Protein 5U4Z (pdb70)

Secondary structure (DSSP, 8-state):
--HHHHHHHHTSSEE-SSEEEEEEEEEEEPPSSTHHHHHHHHHHHHHHHH----GGGHHHHHHHHHHHH--TTS---HHHHHHHEEEE-HHHHHHHHHH--HHHHHHHHH---HHHHHHHHHHHHS-GGG-EEEEE----SS-TT--TTEEEEEEEEEEETTTTEEEEEEEEEEE----/-HHHHHHHHHTTEE-SSEEEEEEEEEEE--SSTHHHHHHHHHHHHHH----GGGHHHHHHHHHHHH--TTS---HHHHHHHEEE--HHHHHHHHHH--HHHHHHHHH-SSS-HHHHHHHHHHHHS-GGG-EEEEE----SS-TTS-TT-SSEEEEEEEETTTTEEEEEEEEEEE-

B-factor: mean 81.94, std 17.83, range [50.75, 153.12]

Structure (mmCIF, N/CA/C/O backbone):
data_5U4Z
#
_entry.id   5U4Z
#
_cell.length_a   86.106
_cell.length_b   86.106
_cell.length_c   182.167
_cell.angle_alpha   90.000
_cell.angle_beta   90.000
_cell.angle_gamma   120.000
#
_symmetry.space_group_name_H-M   'P 31 2 1'
#
loop_
_entity.id
_entity.type
_entity.pdbx_description
1 polymer 'Repressor of RNA polymerase III transcription'
2 non-polymer 'SULFATE ION'
3 water water
#
loop_
_atom_site.group_PDB
_atom_site.id
_atom_site.type_symbol
_atom_site.label_atom_id
_atom_site.label_alt_id
_atom_site.label_comp_id
_atom_site.label_asym_id
_atom_site.label_entity_id
_atom_site.label_seq_id
_atom_site.pdbx_PDB_ins_code
_atom_site.Cartn_x
_atom_site.Cartn_y
_atom_site.Cartn_z
_atom_site.occupancy
_atom_site.B_iso_or_equiv
_atom_site.auth_seq_id
_atom_site.auth_comp_id
_atom_site.auth_asym_id
_atom_site.auth_atom_id
_atom_site.pdbx_PDB_model_num
ATOM 1 N N . TYR A 1 47 ? 24.342 -3.829 -34.191 1.00 94.07 6 TYR A N 1
ATOM 2 C CA . TYR A 1 47 ? 24.144 -3.690 -32.702 1.00 96.10 6 TYR A CA 1
ATOM 3 C C . TYR A 1 47 ? 22.813 -4.295 -32.205 1.00 98.56 6 TYR A C 1
ATOM 4 O O . TYR A 1 47 ? 21.753 -3.646 -32.289 1.00 90.20 6 TYR A O 1
ATOM 13 N N . THR A 1 48 ? 22.917 -5.514 -31.651 1.00 98.75 7 THR A N 1
ATOM 14 C CA . THR A 1 48 ? 21.790 -6.360 -31.199 1.00 94.38 7 THR A CA 1
ATOM 15 C C . THR A 1 48 ? 21.483 -6.189 -29.712 1.00 89.09 7 THR A C 1
ATOM 16 O O . THR A 1 48 ? 22.280 -5.578 -29.005 1.00 90.68 7 THR A O 1
ATOM 20 N N . PRO A 1 49 ? 20.354 -6.768 -29.223 1.00 89.56 8 PRO A N 1
ATOM 21 C CA . PRO A 1 49 ? 20.074 -6.809 -27.773 1.00 91.01 8 PRO A CA 1
ATOM 22 C C . PRO A 1 49 ? 21.220 -7.328 -26.898 1.00 83.70 8 PRO A C 1
ATOM 23 O O . PRO A 1 49 ? 21.382 -6.824 -25.796 1.00 84.37 8 PRO A O 1
ATOM 27 N N . LEU A 1 50 ? 22.031 -8.262 -27.392 1.00 76.87 9 LEU A N 1
ATOM 28 C CA . LEU A 1 50 ? 23.175 -8.757 -26.625 1.00 76.71 9 LEU A CA 1
ATOM 29 C C . LEU A 1 50 ? 24.225 -7.708 -26.454 1.00 76.81 9 LEU A C 1
ATOM 30 O O . LEU A 1 50 ? 24.854 -7.637 -25.396 1.00 79.23 9 LEU A O 1
ATOM 35 N N . ASP A 1 51 ? 24.453 -6.934 -27.513 1.00 78.58 10 ASP A N 1
ATOM 36 C CA . ASP A 1 51 ? 25.416 -5.847 -27.443 1.00 76.18 10 ASP A CA 1
ATOM 37 C C . ASP A 1 51 ? 24.873 -4.870 -26.429 1.00 72.36 10 ASP A C 1
ATOM 38 O O . ASP A 1 51 ? 25.640 -4.331 -25.647 1.00 68.55 10 ASP A O 1
ATOM 43 N N . ARG A 1 52 ? 23.551 -4.671 -26.419 1.00 71.50 11 ARG A N 1
ATOM 44 C CA . ARG A 1 52 ? 22.917 -3.783 -25.443 1.00 81.14 11 ARG A CA 1
ATOM 45 C C . ARG A 1 52 ? 23.168 -4.270 -24.033 1.00 81.49 11 ARG A C 1
ATOM 46 O O . ARG A 1 52 ? 23.834 -3.592 -23.255 1.00 82.42 11 ARG A O 1
ATOM 54 N N . ILE A 1 53 ? 22.686 -5.468 -23.732 1.00 81.55 12 ILE A N 1
ATOM 55 C CA . ILE A 1 53 ? 22.861 -6.042 -22.408 1.00 78.17 12 ILE A CA 1
ATOM 56 C C . ILE A 1 53 ? 24.315 -5.972 -21.993 1.00 76.20 12 ILE A C 1
ATOM 57 O O . ILE A 1 53 ? 24.597 -5.638 -20.863 1.00 78.37 12 ILE A O 1
ATOM 62 N N . ASN A 1 54 ? 25.232 -6.260 -22.910 1.00 73.96 13 ASN A N 1
ATOM 63 C CA . ASN A 1 54 ? 26.656 -6.317 -22.570 1.00 72.45 13 ASN A CA 1
ATOM 64 C C . ASN A 1 54 ? 27.305 -5.050 -22.174 1.00 75.58 13 ASN A C 1
ATOM 65 O O . ASN A 1 54 ? 28.239 -5.077 -21.381 1.00 76.85 13 ASN A O 1
ATOM 70 N N . ASP A 1 55 ? 26.879 -3.975 -22.817 1.00 82.83 14 ASP A N 1
ATOM 71 C CA . ASP A 1 55 ? 27.362 -2.653 -22.518 1.00 89.71 14 ASP A CA 1
ATOM 72 C C . ASP A 1 55 ? 26.849 -2.251 -21.173 1.00 82.25 14 ASP A C 1
ATOM 73 O O . ASP A 1 55 ? 27.561 -1.666 -20.375 1.00 88.50 14 ASP A O 1
ATOM 78 N N . PHE A 1 56 ? 25.602 -2.581 -20.919 1.00 77.49 15 PHE A N 1
ATOM 79 C CA . PHE A 1 56 ? 25.008 -2.243 -19.662 1.00 82.81 15 PHE A CA 1
ATOM 80 C C . PHE A 1 56 ? 25.729 -2.934 -18.545 1.00 82.01 15 PHE A C 1
ATOM 81 O O . PHE A 1 56 ? 25.994 -2.337 -17.530 1.00 83.75 15 PHE A O 1
ATOM 89 N N . LEU A 1 57 ? 26.054 -4.195 -18.765 1.00 83.30 16 LEU A N 1
ATOM 90 C CA . LEU A 1 57 ? 26.685 -5.000 -17.748 1.00 75.65 16 LEU A CA 1
ATOM 91 C C . LEU A 1 57 ? 28.176 -4.884 -17.711 1.00 77.12 16 LEU A C 1
ATOM 92 O O . LEU A 1 57 ? 28.811 -5.577 -16.943 1.00 76.41 16 LEU A O 1
ATOM 97 N N . ASP A 1 58 ? 28.764 -4.034 -18.540 1.00 82.88 17 ASP A N 1
ATOM 98 C CA . ASP A 1 58 ? 30.190 -3.855 -18.500 1.00 89.14 17 ASP A CA 1
ATOM 99 C C . ASP A 1 58 ? 30.445 -2.971 -17.321 1.00 97.68 17 ASP A C 1
ATOM 100 O O . ASP A 1 58 ? 30.088 -1.807 -17.347 1.00 110.96 17 ASP A O 1
ATOM 105 N N . HIS A 1 59 ? 31.007 -3.541 -16.268 1.00 101.58 18 HIS A N 1
ATOM 106 C CA . HIS A 1 59 ? 31.334 -2.800 -15.031 1.00 98.53 18 HIS A CA 1
ATOM 107 C C . HIS A 1 59 ? 30.268 -1.903 -14.408 1.00 86.54 18 HIS A C 1
ATOM 108 O O . HIS A 1 59 ? 30.520 -0.754 -14.081 1.00 92.83 18 HIS A O 1
ATOM 115 N N . LEU A 1 60 ? 29.090 -2.457 -14.211 1.00 78.19 19 LEU A N 1
ATOM 116 C CA . LEU A 1 60 ? 28.056 -1.740 -13.562 1.00 76.55 19 LEU A CA 1
ATOM 117 C C . LEU A 1 60 ? 28.567 -1.475 -12.162 1.00 78.21 19 LEU A C 1
ATOM 118 O O . LEU A 1 60 ? 28.948 -2.384 -11.473 1.00 85.70 19 LEU A O 1
ATOM 123 N N . ASN A 1 61 ? 28.582 -0.229 -11.749 1.00 74.95 20 ASN A N 1
ATOM 124 C CA . ASN A 1 61 ? 29.128 0.121 -10.472 1.00 75.67 20 ASN A CA 1
ATOM 125 C C . ASN A 1 61 ? 28.020 0.589 -9.573 1.00 75.12 20 ASN A C 1
ATOM 126 O O . ASN A 1 61 ? 27.373 1.582 -9.852 1.00 77.25 20 ASN A O 1
ATOM 131 N N . LEU A 1 62 ? 27.851 -0.105 -8.467 1.00 77.13 21 LEU A N 1
ATOM 132 C CA . LEU A 1 62 ? 26.790 0.196 -7.541 1.00 75.26 21 LEU A CA 1
ATOM 133 C C . LEU A 1 62 ? 27.342 0.581 -6.205 1.00 76.47 21 LEU A C 1
ATOM 134 O O . LEU A 1 62 ? 26.757 0.240 -5.177 1.00 85.70 21 LEU A O 1
ATOM 139 N N . GLY A 1 63 ? 28.467 1.281 -6.189 1.00 74.60 22 GLY A N 1
ATOM 140 C CA . GLY A 1 63 ? 29.036 1.719 -4.924 1.00 79.15 22 GLY A CA 1
ATOM 141 C C . GLY A 1 63 ? 30.055 0.736 -4.405 1.00 81.28 22 GLY A C 1
ATOM 142 O O . GLY A 1 63 ? 31.152 0.636 -4.955 1.00 90.31 22 GLY A O 1
ATOM 143 N N . GLU A 1 64 ? 29.697 -0.021 -3.385 1.00 78.06 23 GLU A N 1
ATOM 144 C CA . GLU A 1 64 ? 30.681 -0.913 -2.781 1.00 81.04 23 GLU A CA 1
ATOM 145 C C . GLU A 1 64 ? 30.957 -2.210 -3.558 1.00 80.28 23 GLU A C 1
ATOM 146 O O . GLU A 1 64 ? 32.101 -2.691 -3.540 1.00 90.84 23 GLU A O 1
ATOM 152 N N . ARG A 1 65 ? 29.955 -2.718 -4.271 1.00 77.73 24 ARG A N 1
ATOM 153 C CA . ARG A 1 65 ? 30.119 -3.893 -5.111 1.00 80.98 24 ARG A CA 1
ATOM 154 C C . ARG A 1 65 ? 29.920 -3.517 -6.583 1.00 78.81 24 ARG A C 1
ATOM 155 O O . ARG A 1 65 ? 29.087 -2.712 -6.900 1.00 73.48 24 ARG A O 1
ATOM 163 N N . THR A 1 66 ? 30.712 -4.094 -7.467 1.00 78.78 25 THR A N 1
ATOM 164 C CA . THR A 1 66 ? 30.596 -3.845 -8.882 1.00 76.59 25 THR A CA 1
ATOM 165 C C . THR A 1 66 ? 30.244 -5.143 -9.580 1.00 75.26 25 THR A C 1
ATOM 166 O O . THR A 1 66 ? 30.935 -6.158 -9.409 1.00 83.86 25 THR A O 1
ATOM 170 N N . ILE A 1 67 ? 29.183 -5.087 -10.380 1.00 75.68 26 ILE A N 1
ATOM 171 C CA . ILE A 1 67 ? 28.660 -6.228 -11.137 1.00 78.22 26 ILE A CA 1
ATOM 172 C C . ILE A 1 67 ? 29.185 -6.245 -12.570 1.00 73.50 26 ILE A C 1
ATOM 173 O O . ILE A 1 67 ? 29.076 -5.271 -13.272 1.00 69.82 26 ILE A O 1
ATOM 178 N N . LYS A 1 68 ? 29.697 -7.380 -13.008 1.00 72.29 27 LYS A N 1
ATOM 179 C CA . LYS A 1 68 ? 30.165 -7.550 -14.375 1.00 69.21 27 LYS A CA 1
ATOM 180 C C . LYS A 1 68 ? 29.359 -8.638 -15.041 1.00 70.45 27 LYS A C 1
ATOM 181 O O . LYS A 1 68 ? 29.069 -9.621 -14.421 1.00 71.68 27 LYS A O 1
ATOM 187 N N . GLY A 1 69 ? 29.013 -8.504 -16.308 1.00 74.46 28 GLY A N 1
ATOM 188 C CA . GLY A 1 69 ? 28.296 -9.590 -16.984 1.00 73.30 28 GLY A CA 1
ATOM 189 C C . GLY A 1 69 ? 28.664 -9.667 -18.437 1.00 70.94 28 GLY A C 1
ATOM 190 O O . GLY A 1 69 ? 28.922 -8.648 -19.046 1.00 79.12 28 GLY A O 1
ATOM 191 N N . CYS A 1 70 ? 28.667 -10.863 -19.011 1.00 72.69 29 CYS A N 1
ATOM 192 C CA . CYS A 1 70 ? 29.108 -11.021 -20.383 1.00 73.94 29 CYS A CA 1
ATOM 193 C C . CYS A 1 70 ? 28.491 -12.171 -21.187 1.00 73.85 29 CYS A C 1
ATOM 194 O O . CYS A 1 70 ? 28.643 -13.344 -20.849 1.00 79.52 29 CYS A O 1
ATOM 197 N N . LEU A 1 71 ? 27.838 -11.817 -22.286 1.00 73.31 30 LEU A N 1
ATOM 198 C CA . LEU A 1 71 ? 27.274 -12.790 -23.219 1.00 71.59 30 LEU A CA 1
ATOM 199 C C . LEU A 1 71 ? 28.171 -12.911 -24.425 1.00 67.80 30 LEU A C 1
ATOM 200 O O . LEU A 1 71 ? 28.569 -11.912 -25.004 1.00 60.95 30 LEU A O 1
ATOM 205 N N . GLU A 1 72 ? 28.495 -14.140 -24.786 1.00 65.88 31 GLU A N 1
ATOM 206 C CA . GLU A 1 72 ? 29.304 -14.418 -25.948 1.00 66.67 31 GLU A CA 1
ATOM 207 C C . GLU A 1 72 ? 28.691 -15.625 -26.628 1.00 67.35 31 GLU A C 1
ATOM 208 O O . GLU A 1 72 ? 28.382 -16.616 -25.983 1.00 78.13 31 GLU A O 1
ATOM 214 N N . ALA A 1 73 ? 28.507 -15.548 -27.937 1.00 67.55 32 ALA A N 1
ATOM 215 C CA . ALA A 1 73 ? 27.944 -16.667 -28.698 1.00 64.19 32 ALA A CA 1
ATOM 216 C C . ALA A 1 73 ? 29.012 -17.366 -29.509 1.00 59.89 32 ALA A C 1
ATOM 217 O O . ALA A 1 73 ? 29.973 -16.731 -29.920 1.00 63.06 32 ALA A O 1
ATOM 219 N N . TYR A 1 74 ? 28.856 -18.669 -29.718 1.00 59.36 33 TYR A N 1
ATOM 220 C CA . TYR A 1 74 ? 29.827 -19.427 -30.491 1.00 62.45 33 TYR A CA 1
ATOM 221 C C . TYR A 1 74 ? 29.148 -20.506 -31.285 1.00 65.55 33 TYR A C 1
ATOM 222 O O . TYR A 1 74 ? 28.461 -21.332 -30.711 1.00 66.47 33 TYR A O 1
ATOM 231 N N . SER A 1 75 ? 29.343 -20.498 -32.605 1.00 73.09 34 SER A N 1
ATOM 232 C CA . SER A 1 75 ? 28.920 -21.610 -33.471 1.00 72.20 34 SER A CA 1
ATOM 233 C C . SER A 1 75 ? 30.095 -22.521 -33.756 1.00 69.23 34 SER A C 1
ATOM 234 O O . SER A 1 75 ? 31.111 -22.063 -34.257 1.00 69.25 34 SER A O 1
ATOM 237 N N . CYS A 1 76 ? 29.958 -23.797 -33.417 1.00 71.23 35 CYS A N 1
ATOM 238 C CA . CYS A 1 76 ? 31.082 -24.721 -33.435 1.00 78.66 35 CYS A CA 1
ATOM 239 C C . CYS A 1 76 ? 31.221 -25.169 -34.845 1.00 81.21 35 CYS A C 1
ATOM 240 O O . CYS A 1 76 ? 30.267 -25.696 -35.395 1.00 87.16 35 CYS A O 1
ATOM 243 N N . LYS A 1 77 ? 32.383 -24.933 -35.457 1.00 84.22 36 LYS A N 1
ATOM 244 C CA . LYS A 1 77 ? 32.550 -25.232 -36.889 1.00 81.02 36 LYS A CA 1
ATOM 245 C C . LYS A 1 77 ? 32.645 -26.763 -37.053 1.00 84.21 36 LYS A C 1
ATOM 246 O O . LYS A 1 77 ? 32.946 -27.484 -36.100 1.00 74.93 36 LYS A O 1
ATOM 252 N N . HIS A 1 78 ? 32.392 -27.281 -38.238 1.00 96.05 37 HIS A N 1
ATOM 253 C CA . HIS A 1 78 ? 32.446 -28.741 -38.408 1.00 100.64 37 HIS A CA 1
ATOM 254 C C . HIS A 1 78 ? 33.601 -29.004 -39.340 1.00 97.03 37 HIS A C 1
ATOM 255 O O . HIS A 1 78 ? 33.638 -29.988 -40.047 1.00 92.68 37 HIS A O 1
ATOM 262 N N . THR A 1 79 ? 34.567 -28.101 -39.341 1.00 99.20 38 THR A N 1
ATOM 263 C CA . THR A 1 79 ? 35.723 -28.215 -40.198 1.00 92.95 38 THR A CA 1
ATOM 264 C C . THR A 1 79 ? 36.921 -27.670 -39.459 1.00 88.82 38 THR A C 1
ATOM 265 O O . THR A 1 79 ? 36.815 -26.724 -38.687 1.00 98.95 38 THR A O 1
ATOM 269 N N . GLY A 1 80 ? 38.070 -28.273 -39.714 1.00 83.29 39 GLY A N 1
ATOM 270 C CA . GLY A 1 80 ? 39.322 -27.807 -39.173 1.00 79.57 39 GLY A CA 1
ATOM 271 C C . GLY A 1 80 ? 39.612 -28.286 -37.766 1.00 79.73 39 GLY A C 1
ATOM 272 O O . GLY A 1 80 ? 39.461 -29.480 -37.466 1.00 78.49 39 GLY A O 1
ATOM 273 N N . THR A 1 81 ? 40.032 -27.352 -36.913 1.00 77.76 40 THR A N 1
ATOM 274 C CA . THR A 1 81 ? 40.483 -27.696 -35.578 1.00 76.54 40 THR A CA 1
ATOM 275 C C . THR A 1 81 ? 39.290 -28.003 -34.706 1.00 75.61 40 THR A C 1
ATOM 276 O O . THR A 1 81 ? 39.332 -28.916 -33.913 1.00 71.74 40 THR A O 1
ATOM 280 N N . ASP A 1 82 ? 38.217 -27.243 -34.864 1.00 79.00 41 ASP A N 1
ATOM 281 C CA . ASP A 1 82 ? 37.001 -27.509 -34.119 1.00 77.51 41 ASP A CA 1
ATOM 282 C C . ASP A 1 82 ? 36.606 -28.941 -34.333 1.00 77.42 41 ASP A C 1
ATOM 283 O O . ASP A 1 82 ? 36.242 -29.613 -33.404 1.00 75.14 41 ASP A O 1
ATOM 288 N N . LYS A 1 83 ? 36.688 -29.417 -35.568 1.00 79.59 42 LYS A N 1
ATOM 289 C CA . LYS A 1 83 ? 36.287 -30.785 -35.837 1.00 79.15 42 LYS A CA 1
ATOM 290 C C . LYS A 1 83 ? 37.188 -31.795 -35.173 1.00 73.39 42 LYS A C 1
ATOM 291 O O . LYS A 1 83 ? 36.712 -32.798 -34.692 1.00 71.25 42 LYS A O 1
ATOM 297 N N . ARG A 1 84 ? 38.488 -31.567 -35.171 1.00 72.02 43 ARG A N 1
ATOM 298 C CA . ARG A 1 84 ? 39.394 -32.578 -34.633 1.00 79.38 43 ARG A CA 1
ATOM 299 C C . ARG A 1 84 ? 39.290 -32.667 -33.131 1.00 78.00 43 ARG A C 1
ATOM 300 O O . ARG A 1 84 ? 39.373 -33.748 -32.546 1.00 84.23 43 ARG A O 1
ATOM 308 N N . LEU A 1 85 ? 39.150 -31.488 -32.542 1.00 74.24 44 LEU A N 1
ATOM 309 C CA . LEU A 1 85 ? 39.047 -31.291 -31.104 1.00 71.22 44 LEU A CA 1
ATOM 310 C C . LEU A 1 85 ? 37.831 -31.979 -30.583 1.00 69.34 44 LEU A C 1
ATOM 311 O O . LEU A 1 85 ? 37.879 -32.603 -29.548 1.00 67.32 44 LEU A O 1
ATOM 316 N N . SER A 1 86 ? 36.741 -31.857 -31.329 1.00 73.55 45 SER A N 1
ATOM 317 C CA . SER A 1 86 ? 35.473 -32.495 -31.013 1.00 73.95 45 SER A CA 1
ATOM 318 C C . SER A 1 86 ? 35.624 -33.975 -30.952 1.00 74.40 45 SER A C 1
ATOM 319 O O . SER A 1 86 ? 35.028 -34.617 -30.122 1.00 77.64 45 SER A O 1
ATOM 322 N N . ILE A 1 87 ? 36.402 -34.516 -31.872 1.00 78.18 46 ILE A N 1
ATOM 323 C CA . ILE A 1 87 ? 36.570 -35.944 -31.940 1.00 79.91 46 ILE A CA 1
ATOM 324 C C . ILE A 1 87 ? 37.341 -36.398 -30.727 1.00 79.18 46 ILE A C 1
ATOM 325 O O . ILE A 1 87 ? 36.877 -37.302 -30.036 1.00 78.99 46 ILE A O 1
ATOM 330 N N . SER A 1 88 ? 38.485 -35.751 -30.477 1.00 74.55 47 SER A N 1
ATOM 331 C CA . SER A 1 88 ? 39.318 -35.979 -29.277 1.00 76.95 47 SER A CA 1
ATOM 332 C C . SER A 1 88 ? 38.453 -36.088 -28.021 1.00 77.22 47 SER A C 1
ATOM 333 O O . SER A 1 88 ? 38.503 -37.082 -27.297 1.00 79.62 47 SER A O 1
ATOM 336 N N . LEU A 1 89 ? 37.608 -35.086 -27.821 1.00 77.23 48 LEU A N 1
ATOM 337 C CA . LEU A 1 89 ? 36.727 -35.030 -26.659 1.00 79.65 48 LEU A CA 1
ATOM 338 C C . LEU A 1 89 ? 35.794 -36.247 -26.599 1.00 82.30 48 LEU A C 1
ATOM 339 O O . LEU A 1 89 ? 35.869 -37.031 -25.670 1.00 86.53 48 LEU A O 1
ATOM 344 N N . GLU A 1 90 ? 34.958 -36.410 -27.615 1.00 82.47 49 GLU A N 1
ATOM 345 C CA . GLU A 1 90 ? 34.180 -37.626 -27.835 1.00 91.26 49 GLU A CA 1
ATOM 346 C C . GLU A 1 90 ? 34.921 -38.954 -27.507 1.00 96.48 49 GLU A C 1
ATOM 347 O O . GLU A 1 90 ? 34.300 -39.855 -26.963 1.00 101.35 49 GLU A O 1
ATOM 353 N N . HIS A 1 91 ? 36.220 -39.080 -27.813 1.00 92.76 50 HIS A N 1
ATOM 354 C CA . HIS A 1 91 ? 36.956 -40.295 -27.441 1.00 93.98 50 HIS A CA 1
ATOM 355 C C . HIS A 1 91 ? 37.177 -40.276 -25.956 1.00 90.92 50 HIS A C 1
ATOM 356 O O . HIS A 1 91 ? 36.768 -41.187 -25.265 1.00 98.41 50 HIS A O 1
ATOM 363 N N . GLU A 1 92 ? 37.790 -39.222 -25.452 1.00 88.95 51 GLU A N 1
ATOM 364 C CA . GLU A 1 92 ? 38.035 -39.117 -24.015 1.00 90.42 51 GLU A CA 1
ATOM 365 C C . GLU A 1 92 ? 36.807 -39.424 -23.141 1.00 91.82 51 GLU A C 1
ATOM 366 O O . GLU A 1 92 ? 36.909 -40.069 -22.108 1.00 93.25 51 GLU A O 1
ATOM 372 N N . ILE A 1 93 ? 35.649 -38.968 -23.564 1.00 95.67 52 ILE A N 1
ATOM 373 C CA . ILE A 1 93 ? 34.455 -39.149 -22.773 1.00 100.06 52 ILE A CA 1
ATOM 374 C C . ILE A 1 93 ? 34.107 -40.617 -22.666 1.00 109.47 52 ILE A C 1
ATOM 375 O O . ILE A 1 93 ? 33.721 -41.090 -21.605 1.00 120.65 52 ILE A O 1
ATOM 380 N N . LEU A 1 94 ? 34.252 -41.321 -23.779 1.00 113.71 53 LEU A N 1
ATOM 381 C CA . LEU A 1 94 ? 33.898 -42.733 -23.867 1.00 111.22 53 LEU A CA 1
ATOM 382 C C . LEU A 1 94 ? 34.816 -43.640 -23.081 1.00 109.82 53 LEU A C 1
ATOM 383 O O . LEU A 1 94 ? 34.357 -44.607 -22.489 1.00 120.39 53 LEU A O 1
ATOM 388 N N . ASP A 1 95 ? 36.102 -43.326 -23.055 1.00 101.88 54 ASP A N 1
ATOM 389 C CA . ASP A 1 95 ? 37.035 -44.096 -22.239 1.00 104.38 54 ASP A CA 1
ATOM 390 C C . ASP A 1 95 ? 36.603 -44.019 -20.798 1.00 107.76 54 ASP A C 1
ATOM 391 O O . ASP A 1 95 ? 36.291 -45.035 -20.185 1.00 117.15 54 ASP A O 1
ATOM 396 N N . TYR A 1 96 ? 36.499 -42.804 -20.288 1.00 107.05 55 TYR A N 1
ATOM 397 C CA . TYR A 1 96 ? 35.958 -42.587 -18.960 1.00 110.15 55 TYR A CA 1
ATOM 398 C C . TYR A 1 96 ? 34.582 -43.261 -18.642 1.00 113.57 55 TYR A C 1
ATOM 399 O O . TYR A 1 96 ? 34.278 -43.467 -17.464 1.00 130.12 55 TYR A O 1
ATOM 408 N N . LEU A 1 97 ? 33.764 -43.612 -19.641 1.00 112.68 56 LEU A N 1
ATOM 409 C CA . LEU A 1 97 ? 32.495 -44.342 -19.388 1.00 114.10 56 LEU A CA 1
ATOM 410 C C . LEU A 1 97 ? 32.649 -45.864 -19.512 1.00 114.88 56 LEU A C 1
ATOM 411 O O . LEU A 1 97 ? 31.668 -46.598 -19.596 1.00 112.67 56 LEU A O 1
ATOM 416 N N . LEU A 1 112 ? 27.943 -32.035 -11.641 1.00 81.16 71 LEU A N 1
ATOM 417 C CA . LEU A 1 112 ? 28.198 -33.338 -12.206 1.00 74.22 71 LEU A CA 1
ATOM 418 C C . LEU A 1 112 ? 27.210 -33.553 -13.314 1.00 73.00 71 LEU A C 1
ATOM 419 O O . LEU A 1 112 ? 26.054 -33.175 -13.188 1.00 78.15 71 LEU A O 1
ATOM 424 N N . LEU A 1 113 ? 27.678 -34.119 -14.403 1.00 69.78 72 LEU A N 1
ATOM 425 C CA . LEU A 1 113 ? 26.846 -34.325 -15.545 1.00 67.16 72 LEU A CA 1
ATOM 426 C C . LEU A 1 113 ? 26.424 -35.750 -15.575 1.00 66.80 72 LEU A C 1
ATOM 427 O O . LEU A 1 113 ? 27.182 -36.629 -15.213 1.00 65.41 72 LEU A O 1
ATOM 432 N N . SER A 1 114 ? 25.201 -35.971 -16.027 1.00 69.10 73 SER A N 1
ATOM 433 C CA . SER A 1 114 ? 24.702 -37.293 -16.257 1.00 70.82 73 SER A CA 1
ATOM 434 C C . SER A 1 114 ? 25.096 -37.606 -17.690 1.00 75.21 73 SER A C 1
ATOM 435 O O . SER A 1 114 ? 25.541 -36.720 -18.424 1.00 79.00 73 SER A O 1
ATOM 438 N N . ARG A 1 115 ? 24.873 -38.840 -18.092 1.00 74.12 74 ARG A N 1
ATOM 439 C CA . ARG A 1 115 ? 25.214 -39.299 -19.426 1.00 71.88 74 ARG A CA 1
ATOM 440 C C . ARG A 1 115 ? 24.336 -38.704 -20.512 1.00 70.76 74 ARG A C 1
ATOM 441 O O . ARG A 1 115 ? 24.701 -38.709 -21.682 1.00 65.26 74 ARG A O 1
ATOM 449 N N . SER A 1 116 ? 23.154 -38.235 -20.136 1.00 69.82 75 SER A N 1
ATOM 450 C CA . SER A 1 116 ? 22.264 -37.651 -21.107 1.00 66.01 75 SER A CA 1
ATOM 451 C C . SER A 1 116 ? 23.002 -36.481 -21.751 1.00 66.93 75 SER A C 1
ATOM 452 O O . SER A 1 116 ? 22.759 -36.174 -22.896 1.00 66.08 75 SER A O 1
ATOM 455 N N . SER A 1 117 ? 23.922 -35.863 -21.006 1.00 68.82 76 SER A N 1
ATOM 456 C CA . SER A 1 117 ? 24.697 -34.723 -21.471 1.00 68.95 76 SER A CA 1
ATOM 457 C C . SER A 1 117 ? 26.072 -35.045 -22.032 1.00 70.42 76 SER A C 1
ATOM 458 O O . SER A 1 117 ? 26.923 -34.192 -22.080 1.00 74.20 76 SER A O 1
ATOM 461 N N . ARG A 1 118 ? 26.311 -36.273 -22.429 1.00 73.79 77 ARG A N 1
ATOM 462 C CA . ARG A 1 118 ? 27.625 -36.645 -22.872 1.00 78.42 77 ARG A CA 1
ATOM 463 C C . ARG A 1 118 ? 27.961 -35.934 -24.175 1.00 79.72 77 ARG A C 1
ATOM 464 O O . ARG A 1 118 ? 29.109 -35.757 -24.495 1.00 80.35 77 ARG A O 1
ATOM 472 N N . LYS A 1 119 ? 26.958 -35.573 -24.951 1.00 83.65 78 LYS A N 1
ATOM 473 C CA . LYS A 1 119 ? 27.193 -34.932 -26.233 1.00 83.35 78 LYS A CA 1
ATOM 474 C C . LYS A 1 119 ? 27.312 -33.443 -26.030 1.00 73.52 78 LYS A C 1
ATOM 475 O O . LYS A 1 119 ? 28.159 -32.786 -26.602 1.00 73.81 78 LYS A O 1
ATOM 481 N N . ALA A 1 120 ? 26.421 -32.921 -25.214 1.00 72.22 79 ALA A N 1
ATOM 482 C CA . ALA A 1 120 ? 26.416 -31.525 -24.876 1.00 71.43 79 ALA A CA 1
ATOM 483 C C . ALA A 1 120 ? 27.771 -31.159 -24.340 1.00 65.77 79 ALA A C 1
ATOM 484 O O . ALA A 1 120 ? 28.274 -30.086 -24.593 1.00 57.93 79 ALA A O 1
ATOM 486 N N . LEU A 1 121 ? 28.335 -32.083 -23.575 1.00 67.69 80 LEU A N 1
ATOM 487 C CA . LEU A 1 121 ? 29.626 -31.886 -22.966 1.00 65.43 80 LEU A CA 1
ATOM 488 C C . LEU A 1 121 ? 30.691 -31.631 -23.982 1.00 64.55 80 LEU A C 1
ATOM 489 O O . LEU A 1 121 ? 31.521 -30.778 -23.794 1.00 58.48 80 LEU A O 1
ATOM 494 N N . ILE A 1 122 ? 30.663 -32.379 -25.070 1.00 69.43 81 ILE A N 1
ATOM 495 C CA . ILE A 1 122 ? 31.637 -32.169 -26.125 1.00 69.65 81 ILE A CA 1
ATOM 496 C C . ILE A 1 122 ? 31.570 -30.731 -26.556 1.00 62.77 81 ILE A C 1
ATOM 497 O O . ILE A 1 122 ? 32.565 -30.064 -26.651 1.00 55.56 81 ILE A O 1
ATOM 502 N N . TYR A 1 123 ? 30.378 -30.247 -26.814 1.00 59.01 82 TYR A N 1
ATOM 503 C CA . TYR A 1 123 ? 30.280 -28.889 -27.316 1.00 60.93 82 TYR A CA 1
ATOM 504 C C . TYR A 1 123 ? 30.564 -27.824 -26.290 1.00 59.75 82 TYR A C 1
ATOM 505 O O . TYR A 1 123 ? 31.040 -26.777 -26.659 1.00 54.44 82 TYR A O 1
ATOM 514 N N . LEU A 1 124 ? 30.322 -28.073 -25.012 1.00 61.75 83 LEU A N 1
ATOM 515 C CA . LEU A 1 124 ? 30.656 -27.092 -23.980 1.00 60.07 83 LEU A CA 1
ATOM 516 C C . LEU A 1 124 ? 32.156 -26.875 -23.848 1.00 60.90 83 LEU A C 1
ATOM 517 O O . LEU A 1 124 ? 32.615 -25.752 -23.730 1.00 60.45 83 LEU A O 1
ATOM 522 N N . VAL A 1 125 ? 32.908 -27.961 -23.882 1.00 59.21 84 VAL A N 1
ATOM 523 C CA . VAL A 1 125 ? 34.340 -27.896 -23.751 1.00 59.62 84 VAL A CA 1
ATOM 524 C C . VAL A 1 125 ? 34.985 -27.232 -24.946 1.00 60.59 84 VAL A C 1
ATOM 525 O O . VAL A 1 125 ? 36.087 -26.753 -24.812 1.00 60.77 84 VAL A O 1
ATOM 529 N N . LEU A 1 126 ? 34.339 -27.260 -26.114 1.00 61.18 85 LEU A N 1
ATOM 530 C CA . LEU A 1 126 ? 34.825 -26.525 -27.268 1.00 62.03 85 LEU A CA 1
ATOM 531 C C . LEU A 1 126 ? 34.653 -25.064 -27.063 1.00 60.72 85 LEU A C 1
ATOM 532 O O . LEU A 1 126 ? 35.444 -24.281 -27.523 1.00 64.77 85 LEU A O 1
ATOM 537 N N . THR A 1 127 ? 33.543 -24.704 -26.458 1.00 59.08 86 THR A N 1
ATOM 538 C CA . THR A 1 127 ? 33.241 -23.333 -26.176 1.00 60.47 86 THR A CA 1
ATOM 539 C C . THR A 1 127 ? 34.216 -22.759 -25.119 1.00 61.90 86 THR A C 1
ATOM 540 O O . THR A 1 127 ? 34.558 -21.583 -25.158 1.00 66.17 86 THR A O 1
ATOM 544 N N . LEU A 1 128 ? 34.677 -23.611 -24.202 1.00 61.04 87 LEU A N 1
ATOM 545 C CA . LEU A 1 128 ? 35.718 -23.233 -23.235 1.00 61.92 87 LEU A CA 1
ATOM 546 C C . LEU A 1 128 ? 37.008 -22.941 -23.973 1.00 59.91 87 LEU A C 1
ATOM 547 O O . LEU A 1 128 ? 37.543 -21.830 -23.894 1.00 56.96 87 LEU A O 1
ATOM 552 N N . TYR A 1 129 ? 37.466 -23.934 -24.730 1.00 58.05 88 TYR A N 1
ATOM 553 C CA . TYR A 1 129 ? 38.628 -23.774 -25.590 1.00 58.27 88 TYR A CA 1
ATOM 554 C C . TYR A 1 129 ? 38.500 -22.560 -26.486 1.00 59.07 88 TYR A C 1
ATOM 555 O O . TYR A 1 129 ? 39.467 -21.874 -26.738 1.00 58.81 88 TYR A O 1
ATOM 564 N N . HIS A 1 130 ? 37.313 -22.283 -26.987 1.00 59.03 89 HIS A N 1
ATOM 565 C CA . HIS A 1 130 ? 37.175 -21.112 -27.798 1.00 63.03 89 HIS A CA 1
ATOM 566 C C . HIS A 1 130 ? 37.456 -19.861 -26.990 1.00 61.97 89 HIS A C 1
ATOM 567 O O . HIS A 1 130 ? 38.149 -18.969 -27.447 1.00 61.50 89 HIS A O 1
ATOM 582 N N . TYR A 1 132 ? 39.094 -19.564 -24.011 1.00 65.26 91 TYR A N 1
ATOM 583 C CA . TYR A 1 132 ? 40.463 -19.513 -23.524 1.00 66.00 91 TYR A CA 1
ATOM 584 C C . TYR A 1 132 ? 41.201 -20.663 -24.149 1.00 62.84 91 TYR A C 1
ATOM 585 O O . TYR A 1 132 ? 41.176 -21.746 -23.625 1.00 60.30 91 TYR A O 1
ATOM 594 N N . PRO A 1 133 ? 41.806 -20.449 -25.315 1.00 64.78 92 PRO A N 1
ATOM 595 C CA . PRO A 1 133 ? 42.439 -21.556 -26.034 1.00 64.45 92 PRO A CA 1
ATOM 596 C C . PRO A 1 133 ? 43.799 -21.958 -25.576 1.00 67.54 92 PRO A C 1
ATOM 597 O O . PRO A 1 133 ? 44.248 -23.011 -25.988 1.00 62.26 92 PRO A O 1
ATOM 601 N N . ASP A 1 134 ? 44.452 -21.142 -24.756 1.00 75.54 93 ASP A N 1
ATOM 602 C CA . ASP A 1 134 ? 45.745 -21.522 -24.211 1.00 79.78 93 ASP A CA 1
ATOM 603 C C . ASP A 1 134 ? 45.673 -22.370 -22.957 1.00 79.41 93 ASP A C 1
ATOM 604 O O . ASP A 1 134 ? 46.719 -22.727 -22.470 1.00 81.37 93 ASP A O 1
ATOM 609 N N . TYR A 1 135 ? 44.480 -22.709 -22.447 1.00 76.13 94 TYR A N 1
ATOM 610 C CA . TYR A 1 135 ? 44.319 -23.399 -21.155 1.00 71.66 94 TYR A CA 1
ATOM 611 C C . TYR A 1 135 ? 43.966 -24.846 -21.405 1.00 66.08 94 TYR A C 1
ATOM 612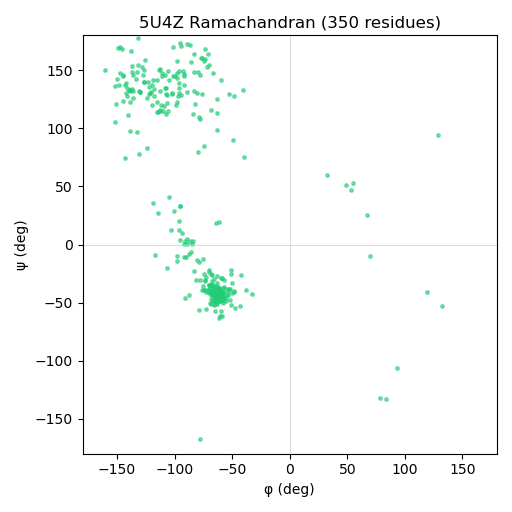 O O . TYR A 1 135 ? 43.171 -25.106 -22.283 1.00 61.85 94 TYR A O 1
ATOM 621 N N . ASP A 1 136 ? 44.504 -25.769 -20.605 1.00 67.84 95 ASP A N 1
ATOM 622 C CA . ASP A 1 136 ? 44.107 -27.196 -20.682 1.00 70.30 95 ASP A CA 1
ATOM 623 C C . ASP A 1 136 ? 42.754 -27.585 -20.114 1.00 69.56 95 ASP A C 1
ATOM 624 O O . ASP A 1 136 ? 42.647 -28.069 -18.997 1.00 75.24 95 ASP A O 1
ATOM 629 N N . PHE A 1 137 ? 41.705 -27.446 -20.895 1.00 66.33 96 PHE A N 1
ATOM 630 C CA . PHE A 1 137 ? 40.454 -28.012 -20.454 1.00 64.29 96 PHE A CA 1
ATOM 631 C C . PHE A 1 137 ? 40.485 -29.507 -20.681 1.00 63.62 96 PHE A C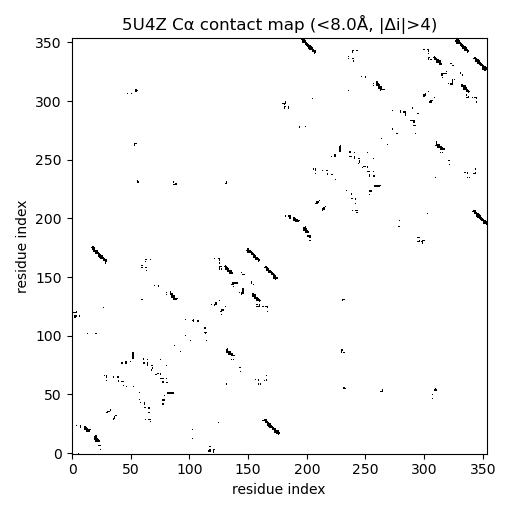 1
ATOM 632 O O . PHE A 1 137 ? 41.298 -30.031 -21.396 1.00 63.55 96 PHE A O 1
ATOM 640 N N . SER A 1 138 ? 39.620 -30.199 -19.994 1.00 72.86 97 SER A N 1
ATOM 641 C CA . SER A 1 138 ? 39.638 -31.637 -19.994 1.00 74.92 97 SER A CA 1
ATOM 642 C C . SER A 1 138 ? 38.205 -32.092 -19.973 1.00 74.68 97 SER A C 1
ATOM 643 O O . SER A 1 138 ? 37.372 -31.541 -19.262 1.00 70.91 97 SER A O 1
ATOM 646 N N . ALA A 1 139 ? 37.913 -33.113 -20.752 1.00 76.62 98 ALA A N 1
ATOM 647 C CA . ALA A 1 139 ? 36.564 -33.626 -20.810 1.00 77.52 98 ALA A CA 1
ATOM 648 C C . ALA A 1 139 ? 36.131 -34.212 -19.479 1.00 75.37 98 ALA A C 1
ATOM 649 O O . ALA A 1 139 ? 34.997 -34.005 -19.076 1.00 71.54 98 ALA A O 1
ATOM 651 N N . VAL A 1 140 ? 37.031 -34.896 -18.781 1.00 75.94 99 VAL A N 1
ATOM 652 C CA . VAL A 1 140 ? 36.644 -35.530 -17.528 1.00 82.60 99 VAL A CA 1
ATOM 653 C C . VAL A 1 140 ? 36.466 -34.545 -16.388 1.00 79.10 99 VAL A C 1
ATOM 654 O O . VAL A 1 140 ? 35.556 -34.708 -15.590 1.00 73.66 99 VAL A O 1
ATOM 658 N N . LYS A 1 141 ? 37.319 -33.532 -16.301 1.00 75.87 100 LYS A N 1
ATOM 659 C CA . LYS A 1 141 ? 37.181 -32.568 -15.216 1.00 76.55 100 LYS A CA 1
ATOM 660 C C . LYS A 1 141 ? 35.910 -31.767 -15.412 1.00 72.53 100 LYS A C 1
ATOM 661 O O . LYS A 1 141 ? 35.190 -31.519 -14.469 1.00 74.04 100 LYS A O 1
ATOM 667 N N . ALA A 1 142 ? 35.610 -31.404 -16.646 1.00 68.16 101 ALA A N 1
ATOM 668 C CA . ALA A 1 142 ? 34.413 -30.634 -16.926 1.00 68.06 101 ALA A CA 1
ATOM 669 C C . ALA A 1 142 ? 33.162 -31.435 -16.632 1.00 69.81 101 ALA A C 1
ATOM 670 O O . ALA A 1 142 ? 32.185 -30.924 -16.100 1.00 69.30 101 ALA A O 1
ATOM 672 N N . HIS A 1 143 ? 33.201 -32.705 -16.981 1.00 69.72 102 HIS A N 1
ATOM 673 C CA . HIS A 1 143 ? 32.132 -33.605 -16.620 1.00 70.84 102 HIS A CA 1
ATOM 674 C C . HIS A 1 143 ? 31.840 -33.411 -15.143 1.00 71.02 102 HIS A C 1
ATOM 675 O O . HIS A 1 143 ? 30.701 -33.361 -14.722 1.00 69.42 102 HIS A O 1
ATOM 682 N N . GLN A 1 144 ? 32.900 -33.260 -14.369 1.00 72.46 103 GLN A N 1
ATOM 683 C CA . GLN A 1 144 ? 32.777 -32.948 -12.966 1.00 71.56 103 GLN A CA 1
ATOM 684 C C . GLN A 1 144 ? 32.229 -31.552 -12.655 1.00 65.83 103 GLN A C 1
ATOM 685 O O . GLN A 1 144 ? 31.410 -31.436 -11.777 1.00 67.05 103 GLN A O 1
ATOM 691 N N . PHE A 1 145 ? 32.666 -30.500 -13.343 1.00 66.28 104 PHE A N 1
ATOM 692 C CA . PHE A 1 145 ? 32.281 -29.110 -12.967 1.00 67.50 104 PHE A CA 1
ATOM 693 C C . PHE A 1 145 ? 31.064 -28.477 -13.603 1.00 64.71 104 PHE A C 1
ATOM 694 O O . PHE A 1 145 ? 30.632 -27.411 -13.171 1.00 68.01 104 PHE A O 1
ATOM 702 N N . PHE A 1 146 ? 30.526 -29.122 -14.622 1.00 63.76 105 PHE A N 1
ATOM 703 C CA . PHE A 1 146 ? 29.333 -28.651 -15.284 1.00 61.98 105 PHE A CA 1
ATOM 704 C C . PHE A 1 146 ? 28.182 -29.309 -14.609 1.00 59.86 105 PHE A C 1
ATOM 705 O O . PHE A 1 146 ? 28.270 -30.466 -14.244 1.00 60.52 105 PHE A O 1
ATOM 713 N N . THR A 1 147 ? 27.083 -28.595 -14.507 1.00 61.04 106 THR A N 1
ATOM 714 C CA . THR A 1 147 ? 25.901 -29.114 -13.838 1.00 64.84 106 THR A CA 1
ATOM 715 C C . THR A 1 147 ? 24.751 -28.736 -14.696 1.00 63.45 106 THR A C 1
ATOM 716 O O . THR A 1 147 ? 24.685 -27.573 -15.100 1.00 58.47 106 THR A O 1
ATOM 720 N N . GLU A 1 148 ? 23.832 -29.668 -14.962 1.00 61.67 107 GLU A N 1
ATOM 721 C CA . GLU A 1 148 ? 22.707 -29.290 -15.805 1.00 63.71 107 GLU A CA 1
ATOM 722 C C . GLU A 1 148 ? 21.668 -28.501 -15.035 1.00 62.59 107 GLU A C 1
ATOM 723 O O . GLU A 1 148 ? 21.443 -28.722 -13.867 1.00 68.19 107 GLU A O 1
ATOM 729 N N . GLU A 1 149 ? 21.045 -27.567 -15.723 1.00 69.48 108 GLU A N 1
ATOM 730 C CA . GLU A 1 149 ? 20.083 -26.682 -15.134 1.00 77.55 108 GLU A CA 1
ATOM 731 C C . GLU A 1 149 ? 18.798 -26.587 -15.967 1.00 79.25 108 GLU A C 1
ATOM 732 O O . GLU A 1 149 ? 18.627 -27.197 -17.044 1.00 80.24 108 GLU A O 1
ATOM 738 N N . SER A 1 150 ? 17.877 -25.823 -15.422 1.00 76.09 109 SER A N 1
ATOM 739 C CA . SER A 1 150 ? 16.640 -25.570 -16.075 1.00 78.61 109 SER A CA 1
ATOM 740 C C . SER A 1 150 ? 16.533 -24.068 -16.136 1.00 74.43 109 SER A C 1
ATOM 741 O O . SER A 1 150 ? 17.187 -23.383 -15.372 1.00 79.24 109 SER A O 1
ATOM 744 N N . TRP A 1 151 ? 15.719 -23.557 -17.043 1.00 71.84 110 TRP A N 1
ATOM 745 C CA . TRP A 1 151 ? 15.494 -22.126 -17.146 1.00 70.38 110 TRP A CA 1
ATOM 746 C C . TRP A 1 151 ? 15.049 -21.617 -15.805 1.00 75.50 110 TRP A C 1
ATOM 747 O O . TRP A 1 151 ? 15.484 -20.568 -15.337 1.00 73.90 110 TRP A O 1
ATOM 758 N N . ASN A 1 152 ? 14.173 -22.383 -15.185 1.00 81.14 111 ASN A N 1
ATOM 759 C CA . ASN A 1 152 ? 13.676 -21.991 -13.911 1.00 83.46 111 ASN A CA 1
ATOM 760 C C . ASN A 1 152 ? 14.771 -21.859 -12.835 1.00 80.03 111 ASN A C 1
ATOM 761 O O . ASN A 1 152 ? 14.805 -20.851 -12.115 1.00 78.38 111 ASN A O 1
ATOM 766 N N . THR A 1 153 ? 15.681 -22.838 -12.761 1.00 77.78 112 THR A N 1
ATOM 767 C CA . THR A 1 153 ? 16.789 -22.793 -11.773 1.00 77.20 112 THR A CA 1
ATOM 768 C C . THR A 1 153 ? 17.719 -21.588 -12.083 1.00 75.68 112 THR A C 1
ATOM 769 O O . THR A 1 153 ? 18.227 -20.934 -11.172 1.00 74.68 112 THR A O 1
ATOM 773 N N . PHE A 1 154 ? 17.901 -21.285 -13.367 1.00 71.76 113 PHE A N 1
ATOM 774 C CA . PHE A 1 154 ? 18.607 -20.076 -13.796 1.00 71.48 113 PHE A CA 1
ATOM 775 C C . PHE A 1 154 ? 17.860 -18.789 -13.411 1.00 70.66 113 PHE A C 1
ATOM 776 O O . PHE A 1 154 ? 18.471 -17.759 -13.098 1.00 64.92 113 PHE A O 1
ATOM 784 N N . LYS A 1 155 ? 16.541 -18.843 -13.484 1.00 74.69 114 LYS A N 1
ATOM 785 C CA . LYS A 1 155 ? 15.732 -17.681 -13.211 1.00 78.53 114 LYS A CA 1
ATOM 786 C C . LYS A 1 155 ? 15.848 -17.309 -11.751 1.00 74.03 114 LYS A C 1
ATOM 787 O O . LYS A 1 155 ? 15.910 -16.132 -11.429 1.00 73.37 114 LYS A O 1
ATOM 793 N N . GLN A 1 156 ? 15.876 -18.307 -10.875 1.00 72.89 115 GLN A N 1
ATOM 794 C CA . GLN A 1 156 ? 16.004 -18.028 -9.449 1.00 76.98 115 GLN A CA 1
ATOM 795 C C . GLN A 1 156 ? 17.318 -17.386 -9.143 1.00 74.45 115 GLN A C 1
ATOM 796 O O . GLN A 1 156 ? 17.388 -16.446 -8.362 1.00 84.06 115 GLN A O 1
ATOM 802 N N . ILE A 1 157 ? 18.354 -17.870 -9.798 1.00 67.23 116 ILE A N 1
ATOM 803 C CA . ILE A 1 157 ? 19.662 -17.334 -9.563 1.00 66.30 116 ILE A CA 1
ATOM 804 C C . ILE A 1 157 ? 19.739 -15.898 -10.052 1.00 69.31 116 ILE A C 1
ATOM 805 O O . ILE A 1 157 ? 20.260 -15.034 -9.361 1.00 70.86 116 ILE A O 1
ATOM 810 N N . PHE A 1 158 ? 19.190 -15.642 -11.226 1.00 67.00 117 PHE A N 1
ATOM 811 C CA . PHE A 1 158 ? 19.136 -14.291 -11.723 1.00 66.53 117 PHE A CA 1
ATOM 812 C C . PHE A 1 158 ? 18.340 -13.369 -10.787 1.00 69.96 117 PHE A C 1
ATOM 813 O O . PHE A 1 158 ? 18.700 -12.199 -10.580 1.00 73.91 117 PHE A O 1
ATOM 821 N N . GLU A 1 159 ? 17.239 -13.894 -10.258 1.00 70.86 118 GLU A N 1
ATOM 822 C CA . GLU A 1 159 ? 16.402 -13.124 -9.356 1.00 72.55 118 GLU A CA 1
ATOM 823 C C . GLU A 1 159 ? 17.187 -12.781 -8.093 1.00 69.86 118 GLU A C 1
ATOM 824 O O . GLU A 1 159 ? 17.238 -11.618 -7.716 1.00 68.33 118 GLU A O 1
ATOM 830 N N . THR A 1 160 ? 17.895 -13.747 -7.511 1.00 70.02 119 THR A N 1
ATOM 831 C CA . THR A 1 160 ? 18.550 -13.497 -6.222 1.00 68.69 119 THR A CA 1
ATOM 832 C C . THR A 1 160 ? 19.913 -12.754 -6.337 1.00 69.55 119 THR A C 1
ATOM 833 O O . THR A 1 160 ? 20.271 -11.997 -5.438 1.00 73.62 119 THR A O 1
ATOM 837 N N . TYR A 1 161 ? 20.676 -12.921 -7.407 1.00 68.87 120 TYR A N 1
ATOM 838 C CA . TYR A 1 161 ? 21.963 -12.206 -7.454 1.00 69.51 120 TYR A CA 1
ATOM 839 C C . TYR A 1 161 ? 22.002 -11.016 -8.368 1.00 69.97 120 TYR A C 1
ATOM 840 O O . TYR A 1 161 ? 22.790 -10.097 -8.140 1.00 80.86 120 TYR A O 1
ATOM 857 N N . PHE A 1 163 ? 19.769 -8.800 -8.821 1.00 90.26 122 PHE A N 1
ATOM 858 C CA . PHE A 1 163 ? 18.588 -8.102 -8.375 1.00 84.77 122 PHE A CA 1
ATOM 859 C C . PHE A 1 163 ? 18.899 -6.632 -8.571 1.00 85.11 122 PHE A C 1
ATOM 860 O O . PHE A 1 163 ? 18.145 -5.933 -9.237 1.00 86.66 122 PHE A O 1
ATOM 868 N N . GLU A 1 164 ? 20.029 -6.174 -8.036 1.00 87.26 123 GLU A N 1
ATOM 869 C CA . GLU A 1 164 ? 20.375 -4.764 -8.139 1.00 89.59 123 GLU A CA 1
ATOM 870 C C . GLU A 1 164 ? 20.522 -4.433 -9.602 1.00 86.19 123 GLU A C 1
ATOM 871 O O . GLU A 1 164 ? 20.124 -3.364 -10.022 1.00 90.10 123 GLU A O 1
ATOM 877 N N . ALA A 1 165 ? 21.077 -5.353 -10.383 1.00 89.04 124 ALA A N 1
ATOM 878 C CA . ALA A 1 165 ? 21.202 -5.122 -11.819 1.00 87.68 124 ALA A CA 1
ATOM 879 C C . ALA A 1 165 ? 19.834 -4.980 -12.484 1.00 86.48 124 ALA A C 1
ATOM 880 O O . ALA A 1 165 ? 19.577 -3.984 -13.133 1.00 89.83 124 ALA A O 1
ATOM 882 N N . SER A 1 166 ? 18.928 -5.910 -12.260 1.00 86.27 125 SER A N 1
ATOM 883 C CA . SER A 1 166 ? 17.630 -5.775 -12.879 1.00 90.79 125 SER A CA 1
ATOM 884 C C . SER A 1 166 ? 17.008 -4.462 -12.455 1.00 95.16 125 SER A C 1
ATOM 885 O O . SER A 1 166 ? 16.401 -3.768 -13.253 1.00 96.21 125 SER A O 1
ATOM 888 N N . LYS A 1 167 ? 17.158 -4.124 -11.188 1.00 94.62 126 LYS A N 1
ATOM 889 C CA . LYS A 1 167 ? 16.563 -2.909 -10.682 1.00 98.01 126 LYS A CA 1
ATOM 890 C C . LYS A 1 167 ? 17.096 -1.668 -11.364 1.00 98.36 126 LYS A C 1
ATOM 891 O O . LYS A 1 167 ? 16.337 -0.802 -11.770 1.00 97.43 126 LYS A O 1
ATOM 897 N N . GLU A 1 168 ? 18.405 -1.582 -11.492 1.00 99.74 127 GLU A N 1
ATOM 898 C CA . GLU A 1 168 ? 18.996 -0.416 -12.103 1.00 101.62 127 GLU A CA 1
ATOM 899 C C . GLU A 1 168 ? 18.504 -0.337 -13.524 1.00 104.04 127 GLU A C 1
ATOM 900 O O . GLU A 1 168 ? 18.230 0.725 -14.045 1.00 110.53 127 GLU A O 1
ATOM 906 N N . TRP A 1 169 ? 18.403 -1.488 -14.152 1.00 103.97 128 TRP A N 1
ATOM 907 C CA . TRP A 1 169 ? 17.966 -1.537 -15.514 1.00 104.00 128 TRP A CA 1
ATOM 908 C C . TRP A 1 169 ? 16.559 -1.037 -15.698 1.00 109.30 128 TRP A C 1
ATOM 909 O O . TRP A 1 169 ? 16.287 -0.331 -16.649 1.00 111.09 128 TRP A O 1
ATOM 920 N N . SER A 1 170 ? 15.659 -1.389 -14.794 1.00 112.86 129 SER A N 1
ATOM 921 C CA . SER A 1 170 ? 14.295 -0.924 -14.958 1.00 112.82 129 SER A CA 1
ATOM 922 C C . SER A 1 170 ? 14.265 0.574 -14.730 1.00 115.31 129 SER A C 1
ATOM 923 O O . SER A 1 170 ? 13.499 1.274 -15.364 1.00 125.99 129 SER A O 1
ATOM 926 N N . GLU A 1 171 ? 15.093 1.064 -13.823 1.00 118.51 130 GLU A N 1
ATOM 927 C CA . GLU A 1 171 ? 15.124 2.492 -13.587 1.00 121.66 130 GLU A CA 1
ATOM 928 C C . GLU A 1 171 ? 15.560 3.156 -14.876 1.00 114.60 130 GLU A C 1
ATOM 929 O O . GLU A 1 171 ? 14.977 4.128 -15.310 1.00 124.48 130 GLU A O 1
ATOM 935 N N . THR A 1 172 ? 16.597 2.605 -15.488 1.00 110.30 131 THR A N 1
ATOM 936 C CA . THR A 1 172 ? 17.118 3.135 -16.741 1.00 114.58 131 THR A CA 1
ATOM 937 C C . THR A 1 172 ? 16.073 3.077 -17.852 1.00 117.40 131 THR A C 1
ATOM 938 O O . THR A 1 172 ? 15.642 4.106 -18.358 1.00 126.33 131 THR A O 1
ATOM 942 N N . TYR A 1 173 ? 15.662 1.872 -18.213 1.00 120.22 132 TYR A N 1
ATOM 943 C CA . TYR A 1 173 ? 14.669 1.672 -19.272 1.00 111.79 132 TYR A CA 1
ATOM 944 C C . TYR A 1 173 ? 13.293 1.389 -18.674 1.00 114.08 132 TYR A C 1
ATOM 945 O O . TYR A 1 173 ? 13.155 1.182 -17.470 1.00 130.90 132 TYR A O 1
ATOM 954 N N . GLY A 1 174 ? 12.276 1.388 -19.529 1.00 110.14 133 GLY A N 1
ATOM 955 C CA . GLY A 1 174 ? 10.903 1.131 -19.093 1.00 109.40 133 GLY A CA 1
ATOM 956 C C . GLY A 1 174 ? 10.236 0.086 -19.960 1.00 111.03 133 GLY A C 1
ATOM 957 O O . GLY A 1 174 ? 10.445 -1.115 -19.788 1.00 111.56 133 GLY A O 1
ATOM 958 N N . SER A 1 177 ? 11.917 -5.529 -18.637 1.00 93.10 136 SER A N 1
ATOM 959 C CA . SER A 1 177 ? 12.702 -6.122 -17.571 1.00 89.21 136 SER A CA 1
ATOM 960 C C . SER A 1 177 ? 13.993 -6.605 -18.158 1.00 92.82 136 SER A C 1
ATOM 961 O O . SER A 1 177 ? 14.038 -7.030 -19.300 1.00 93.18 136 SER A O 1
ATOM 964 N N . LEU A 1 178 ? 15.045 -6.554 -17.366 1.00 93.10 137 LEU A N 1
ATOM 965 C CA . LEU A 1 178 ? 16.327 -6.998 -17.839 1.00 81.48 137 LEU A CA 1
ATOM 966 C C . LEU A 1 178 ? 16.223 -8.450 -18.181 1.00 79.38 137 LEU A C 1
ATOM 967 O O . LEU A 1 178 ? 16.761 -8.893 -19.159 1.00 77.27 137 LEU A O 1
ATOM 972 N N . LEU A 1 179 ? 15.522 -9.191 -17.350 1.00 81.18 138 LEU A N 1
ATOM 973 C CA . LEU A 1 179 ? 15.381 -10.603 -17.573 1.00 81.39 138 LEU A CA 1
ATOM 974 C C . LEU A 1 179 ? 14.635 -10.879 -18.859 1.00 81.03 138 LEU A C 1
ATOM 975 O O . LEU A 1 179 ? 15.030 -11.725 -19.638 1.00 80.21 138 LEU A O 1
ATOM 980 N N . GLU A 1 180 ? 13.546 -10.162 -19.079 1.00 88.01 139 GLU A N 1
ATOM 981 C CA . GLU A 1 180 ? 12.764 -10.392 -20.275 1.00 93.10 139 GLU A CA 1
ATOM 982 C C . GLU A 1 180 ? 13.623 -10.134 -21.513 1.00 87.76 139 GLU A C 1
ATOM 983 O O . GLU A 1 180 ? 13.626 -10.930 -22.446 1.00 83.21 139 GLU A O 1
ATOM 989 N N . THR A 1 181 ? 14.367 -9.033 -21.485 1.00 81.09 140 THR A N 1
ATOM 990 C CA . THR A 1 181 ? 15.271 -8.677 -22.561 1.00 82.79 140 THR A CA 1
ATOM 991 C C . THR A 1 181 ? 16.256 -9.779 -22.850 1.00 83.77 140 THR A C 1
ATOM 992 O O . THR A 1 181 ? 16.505 -10.118 -23.994 1.00 90.02 140 THR A O 1
ATOM 996 N N . LEU A 1 182 ? 16.835 -10.310 -21.788 1.00 87.82 141 LEU A N 1
ATOM 997 C CA . LEU A 1 182 ? 17.828 -11.352 -21.907 1.00 85.11 141 LEU A CA 1
ATOM 998 C C . LEU A 1 182 ? 17.234 -12.551 -22.590 1.00 80.64 141 LEU A C 1
ATOM 999 O O . LEU A 1 182 ? 17.853 -13.144 -23.464 1.00 81.56 141 LEU A O 1
ATOM 1004 N N . TYR A 1 183 ? 16.033 -12.912 -22.164 1.00 76.67 142 TYR A N 1
ATOM 1005 C CA . TYR A 1 183 ? 15.370 -14.057 -22.716 1.00 77.01 142 TYR A CA 1
ATOM 1006 C C . TYR A 1 183 ? 15.219 -13.864 -24.207 1.00 77.46 142 TYR A C 1
ATOM 1007 O O . TYR A 1 183 ? 15.497 -14.761 -24.980 1.00 75.39 142 TYR A O 1
ATOM 1016 N N . LYS A 1 184 ? 14.742 -12.694 -24.601 1.00 82.91 143 LYS A N 1
ATOM 1017 C CA . LYS A 1 184 ? 14.495 -12.439 -26.008 1.00 88.51 143 LYS A CA 1
ATOM 1018 C C . LYS A 1 184 ? 15.783 -12.518 -26.772 1.00 83.59 143 LYS A C 1
ATOM 1019 O O . LYS A 1 184 ? 15.832 -13.144 -27.808 1.00 89.95 143 LYS A O 1
ATOM 1025 N N . ALA A 1 185 ? 16.827 -11.901 -26.237 1.00 81.52 144 ALA A N 1
ATOM 1026 C CA . ALA A 1 185 ? 18.148 -11.904 -26.872 1.00 81.97 144 ALA A CA 1
ATOM 1027 C C . ALA A 1 185 ? 18.710 -13.308 -27.071 1.00 79.87 144 ALA A C 1
ATOM 1028 O O . ALA A 1 185 ? 19.294 -13.604 -28.105 1.00 79.53 144 ALA A O 1
ATOM 1030 N N . LEU A 1 186 ? 18.547 -14.160 -26.071 1.00 82.91 145 LEU A N 1
ATOM 1031 C CA . LEU A 1 186 ? 19.020 -15.537 -26.173 1.00 84.12 145 LEU A CA 1
ATOM 1032 C C . LEU A 1 186 ? 18.190 -16.318 -27.145 1.00 81.93 145 LEU A C 1
ATOM 1033 O O . LEU A 1 186 ? 18.718 -17.110 -27.903 1.00 78.52 145 LEU A O 1
ATOM 1038 N N . ASP A 1 187 ? 16.882 -16.114 -27.086 1.00 87.17 146 ASP A N 1
ATOM 1039 C CA . ASP A 1 187 ? 15.972 -16.868 -27.907 1.00 86.39 146 ASP A CA 1
ATOM 1040 C C . ASP A 1 187 ? 16.305 -16.649 -29.375 1.00 85.59 146 ASP A C 1
ATOM 1041 O O . ASP A 1 187 ? 16.342 -17.594 -30.141 1.00 79.00 146 ASP A O 1
ATOM 1046 N N . GLU A 1 188 ? 16.569 -15.397 -29.744 1.00 84.85 147 GLU A N 1
ATOM 1047 C CA . GLU A 1 188 ? 17.008 -15.044 -31.111 1.00 89.22 147 GLU A CA 1
ATOM 1048 C C . GLU A 1 188 ? 18.216 -15.812 -31.627 1.00 85.31 147 GLU A C 1
ATOM 1049 O O . GLU A 1 188 ? 18.277 -16.176 -32.798 1.00 90.82 147 GLU A O 1
ATOM 1055 N N . VAL A 1 189 ? 19.183 -16.029 -30.750 1.00 81.51 148 VAL A N 1
ATOM 1056 C CA . VAL A 1 189 ? 20.479 -16.572 -31.128 1.00 75.60 148 VAL A CA 1
ATOM 1057 C C . VAL A 1 189 ? 20.513 -18.084 -31.039 1.00 75.35 148 VAL A C 1
ATOM 1058 O O . VAL A 1 189 ? 21.049 -18.728 -31.922 1.00 83.41 148 VAL A O 1
ATOM 1062 N N . VAL A 1 190 ? 20.002 -18.630 -29.947 1.00 74.11 149 VAL A N 1
ATOM 1063 C CA . VAL A 1 190 ? 19.774 -20.068 -29.816 1.00 79.50 149 VAL A CA 1
ATOM 1064 C C . VAL A 1 190 ? 18.314 -20.214 -29.541 1.00 86.47 149 VAL A C 1
ATOM 1065 O O . VAL A 1 190 ? 17.775 -19.502 -28.709 1.00 101.19 149 VAL A O 1
ATOM 1069 N N . LYS A 1 191 ? 17.639 -21.078 -30.270 1.00 93.14 150 LYS A N 1
ATOM 1070 C CA . LYS A 1 191 ? 16.200 -21.198 -30.078 1.00 95.81 150 LYS A CA 1
ATOM 1071 C C . LYS A 1 191 ? 15.997 -21.701 -28.632 1.00 88.75 150 LYS A C 1
ATOM 1072 O O . LYS A 1 191 ? 16.147 -22.876 -28.339 1.00 90.51 150 LYS A O 1
ATOM 1078 N N . LEU A 1 192 ? 15.700 -20.789 -27.716 1.00 84.57 151 LEU A N 1
ATOM 1079 C CA . LEU A 1 192 ? 15.817 -21.101 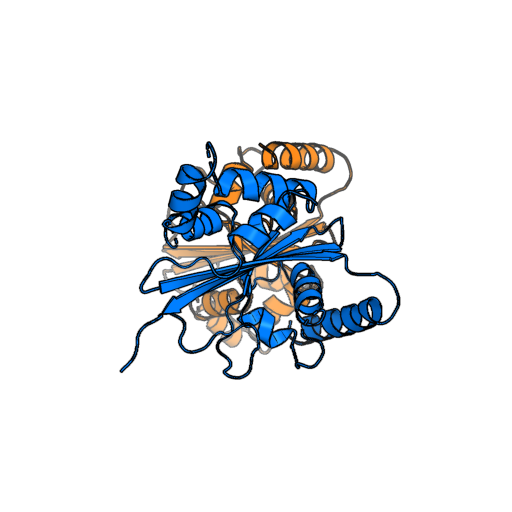-26.280 1.00 84.38 151 LEU A CA 1
ATOM 1080 C C . LEU A 1 192 ? 14.977 -22.294 -25.785 1.00 85.79 151 LEU A C 1
ATOM 1081 O O . LEU A 1 192 ? 15.511 -23.188 -25.138 1.00 88.31 151 LEU A O 1
ATOM 1086 N N . PRO A 1 193 ? 13.670 -22.335 -26.091 1.00 90.94 152 PRO A N 1
ATOM 1087 C CA . PRO A 1 193 ? 12.915 -23.530 -25.706 1.00 84.91 152 PRO A CA 1
ATOM 1088 C C . PRO A 1 193 ? 13.507 -24.870 -26.118 1.00 83.01 152 PRO A C 1
ATOM 1089 O O . PRO A 1 193 ? 13.228 -25.849 -25.460 1.00 91.94 152 PRO A O 1
ATOM 1093 N N . GLU A 1 194 ? 14.311 -24.928 -27.170 1.00 80.81 153 GLU A N 1
ATOM 1094 C CA . GLU A 1 194 ? 14.994 -26.176 -27.523 1.00 90.13 153 GLU A CA 1
ATOM 1095 C C . GLU A 1 194 ? 16.396 -26.362 -26.893 1.00 89.05 153 GLU A C 1
ATOM 1096 O O . GLU A 1 194 ? 17.076 -27.341 -27.208 1.00 81.43 153 GLU A O 1
ATOM 1102 N N . CYS A 1 195 ? 16.852 -25.442 -26.040 1.00 88.11 154 CYS A N 1
ATOM 1103 C CA . CYS A 1 195 ? 18.202 -25.548 -25.457 1.00 81.18 154 CYS A CA 1
ATOM 1104 C C . CYS A 1 195 ? 18.310 -26.450 -24.235 1.00 75.51 154 CYS A C 1
ATOM 1105 O O . CYS A 1 195 ? 17.313 -26.828 -23.624 1.00 74.42 154 CYS A O 1
ATOM 1108 N N . GLU A 1 196 ? 19.559 -26.803 -23.938 1.00 70.28 155 GLU A N 1
ATOM 1109 C CA . GLU A 1 196 ? 19.975 -27.445 -22.699 1.00 71.17 155 GLU A CA 1
ATOM 1110 C C . GLU A 1 196 ? 20.827 -26.407 -21.913 1.00 68.09 155 GLU A C 1
ATOM 1111 O O . GLU A 1 196 ? 21.529 -25.611 -22.503 1.00 66.24 155 GLU A O 1
ATOM 1117 N N . ILE A 1 197 ? 20.748 -26.388 -20.592 1.00 68.40 156 ILE A N 1
ATOM 1118 C CA . ILE A 1 197 ? 21.356 -25.290 -19.823 1.00 65.69 156 ILE A CA 1
ATOM 1119 C C . ILE A 1 197 ? 22.356 -25.813 -18.805 1.00 63.50 156 ILE A C 1
ATOM 1120 O O . ILE A 1 197 ? 22.133 -26.834 -18.170 1.00 67.16 156 ILE A O 1
ATOM 1125 N N . TYR A 1 198 ? 23.476 -25.130 -18.653 1.00 60.98 157 TYR A N 1
ATOM 1126 C CA . TYR A 1 198 ? 24.511 -25.640 -17.787 1.00 60.64 157 TYR A CA 1
ATOM 1127 C C . TYR A 1 198 ? 25.219 -24.539 -17.074 1.00 61.01 157 TYR A C 1
ATOM 1128 O O . TYR A 1 198 ? 25.400 -23.455 -17.628 1.00 59.89 157 TYR A O 1
ATOM 1137 N N . SER A 1 199 ? 25.613 -24.824 -15.835 1.00 60.59 158 SER A N 1
ATOM 1138 C CA . SER A 1 199 ? 26.499 -23.949 -15.088 1.00 58.42 158 SER A CA 1
ATOM 1139 C C . SER A 1 199 ? 27.844 -24.629 -14.989 1.00 55.82 158 SER A C 1
ATOM 1140 O O . SER A 1 199 ? 27.930 -25.860 -14.946 1.00 58.33 158 SER A O 1
ATOM 1143 N N . TYR A 1 200 ? 28.890 -23.812 -15.010 1.00 54.23 159 TYR A N 1
ATOM 1144 C CA . TYR A 1 200 ? 30.255 -24.286 -14.934 1.00 56.44 159 TYR A CA 1
ATOM 1145 C C . TYR A 1 200 ? 30.859 -23.781 -13.656 1.00 59.81 159 TYR A C 1
ATOM 1146 O O . TYR A 1 200 ? 31.037 -22.581 -13.479 1.00 61.66 159 TYR A O 1
ATOM 1155 N N . ASN A 1 201 ? 31.168 -24.687 -12.749 1.00 65.23 160 ASN A N 1
ATOM 1156 C CA . ASN A 1 201 ? 31.741 -24.264 -11.504 1.00 70.47 160 ASN A CA 1
ATOM 1157 C C . ASN A 1 201 ? 33.094 -24.925 -11.191 1.00 69.44 160 ASN A C 1
ATOM 1158 O O . ASN A 1 201 ? 33.189 -25.902 -10.454 1.00 66.28 160 ASN A O 1
ATOM 1163 N N . PRO A 1 202 ? 34.167 -24.377 -11.756 1.00 71.56 161 PRO A N 1
ATOM 1164 C CA . PRO A 1 202 ? 35.427 -25.041 -11.470 1.00 71.67 161 PRO A CA 1
ATOM 1165 C C . PRO A 1 202 ? 35.844 -24.803 -10.042 1.00 72.29 161 PRO A C 1
ATOM 1166 O O . PRO A 1 202 ? 35.465 -23.806 -9.439 1.00 64.68 161 PRO A O 1
ATOM 1170 N N . ASP A 1 203 ? 36.591 -25.735 -9.501 1.00 78.10 162 ASP A N 1
ATOM 1171 C CA . ASP A 1 203 ? 37.192 -25.524 -8.198 1.00 85.15 162 ASP A CA 1
ATOM 1172 C C . ASP A 1 203 ? 38.673 -25.280 -8.370 1.00 87.30 162 ASP A C 1
ATOM 1173 O O . ASP A 1 203 ? 39.316 -24.717 -7.497 1.00 79.40 162 ASP A O 1
ATOM 1178 N N . SER A 1 204 ? 39.222 -25.687 -9.507 1.00 100.96 163 SER A N 1
ATOM 1179 C CA . SER A 1 204 ? 40.647 -25.535 -9.718 1.00 102.15 163 SER A CA 1
ATOM 1180 C C . SER A 1 204 ? 41.070 -24.088 -9.643 1.00 99.64 163 SER A C 1
ATOM 1181 O O . SER A 1 204 ? 40.378 -23.202 -10.112 1.00 97.06 163 SER A O 1
ATOM 1184 N N . ASP A 1 205 ? 42.224 -23.877 -9.053 1.00 102.57 164 ASP A N 1
ATOM 1185 C CA . ASP A 1 205 ? 42.735 -22.535 -8.879 1.00 118.02 164 ASP A CA 1
ATOM 1186 C C . ASP A 1 205 ? 42.994 -21.822 -10.192 1.00 112.18 164 ASP A C 1
ATOM 1187 O O . ASP A 1 205 ? 42.611 -20.668 -10.388 1.00 100.00 164 ASP A O 1
ATOM 1192 N N . SER A 1 206 ? 43.653 -22.532 -11.089 1.00 103.21 165 SER A N 1
ATOM 1193 C CA . SER A 1 206 ? 44.056 -21.981 -12.372 1.00 94.83 165 SER A CA 1
ATOM 1194 C C . SER A 1 206 ? 42.928 -21.636 -13.332 1.00 86.86 165 SER A C 1
ATOM 1195 O O . SER A 1 206 ? 43.038 -20.687 -14.085 1.00 84.16 165 SER A O 1
ATOM 1198 N N . ASP A 1 207 ? 41.870 -22.432 -13.332 1.00 82.30 166 ASP A N 1
ATOM 1199 C CA . ASP A 1 207 ? 40.789 -22.283 -14.321 1.00 73.12 166 ASP A CA 1
ATOM 1200 C C . ASP A 1 207 ? 40.419 -20.828 -14.615 1.00 67.75 166 ASP A C 1
ATOM 1201 O O . ASP A 1 207 ? 40.219 -20.031 -13.714 1.00 69.23 166 ASP A O 1
ATOM 1206 N N . PRO A 1 208 ? 40.303 -20.486 -15.888 1.00 63.27 167 PRO A N 1
ATOM 1207 C CA . PRO A 1 208 ? 40.116 -19.090 -16.115 1.00 65.75 167 PRO A CA 1
ATOM 1208 C C . PRO A 1 208 ? 38.686 -18.686 -15.991 1.00 71.85 167 PRO A C 1
ATOM 1209 O O . PRO A 1 208 ? 38.407 -17.520 -16.227 1.00 76.24 167 PRO A O 1
ATOM 1213 N N . PHE A 1 209 ? 37.785 -19.611 -15.643 1.00 74.18 168 PHE A N 1
ATOM 1214 C CA . PHE A 1 209 ? 36.399 -19.227 -15.324 1.00 77.11 168 PHE A CA 1
ATOM 1215 C C . PHE A 1 209 ? 36.140 -18.982 -13.860 1.00 80.71 168 PHE A C 1
ATOM 1216 O O . PHE A 1 209 ? 34.992 -18.807 -13.449 1.00 80.65 168 PHE A O 1
ATOM 1224 N N . LEU A 1 210 ? 37.228 -18.939 -13.104 1.00 84.67 169 LEU A N 1
ATOM 1225 C CA . LEU A 1 210 ? 37.229 -18.756 -11.685 1.00 85.89 169 LEU A CA 1
ATOM 1226 C C . LEU A 1 210 ? 37.708 -17.342 -11.462 1.00 88.07 169 LEU A C 1
ATOM 1227 O O . LEU A 1 210 ? 38.789 -16.977 -11.912 1.00 93.85 169 LEU A O 1
ATOM 1232 N N . GLU A 1 211 ? 36.902 -16.536 -10.803 1.00 94.29 170 GLU A N 1
ATOM 1233 C CA . GLU A 1 211 ? 37.302 -15.181 -10.483 1.00 93.95 170 GLU A CA 1
ATOM 1234 C C . GLU A 1 211 ? 37.618 -15.184 -9.025 1.00 90.10 170 GLU A C 1
ATOM 1235 O O . GLU A 1 211 ? 36.742 -15.444 -8.224 1.00 96.08 170 GLU A O 1
ATOM 1241 N N . LYS A 1 212 ? 38.870 -14.954 -8.674 1.00 91.38 171 LYS A N 1
ATOM 1242 C CA . LYS A 1 212 ? 39.265 -15.014 -7.266 1.00 94.51 171 LYS A CA 1
ATOM 1243 C C . LYS A 1 212 ? 38.944 -13.692 -6.595 1.00 87.26 171 LYS A C 1
ATOM 1244 O O . LYS A 1 212 ? 38.980 -12.644 -7.222 1.00 88.57 171 LYS A O 1
ATOM 1250 N N . GLY A 1 213 ? 38.614 -13.754 -5.316 1.00 83.28 172 GLY A N 1
ATOM 1251 C CA . GLY A 1 213 ? 38.254 -12.564 -4.552 1.00 81.66 172 GLY A CA 1
ATOM 1252 C C . GLY A 1 213 ? 36.951 -11.924 -4.983 1.00 75.20 172 GLY A C 1
ATOM 1253 O O . GLY A 1 213 ? 36.740 -10.731 -4.790 1.00 91.86 172 GLY A O 1
ATOM 1254 N N . ALA A 1 214 ? 36.070 -12.710 -5.567 1.00 67.22 173 ALA A N 1
ATOM 1255 C CA . ALA A 1 214 ? 34.799 -12.200 -6.014 1.00 64.51 173 ALA A CA 1
ATOM 1256 C C . ALA A 1 214 ? 33.784 -12.528 -4.968 1.00 64.36 173 ALA A C 1
ATOM 1257 O O . ALA A 1 214 ? 33.850 -13.567 -4.335 1.00 66.50 173 ALA A O 1
ATOM 1259 N N . ILE A 1 215 ? 32.801 -11.671 -4.828 1.00 64.02 174 ILE A N 1
ATOM 1260 C CA . ILE A 1 215 ? 31.740 -11.943 -3.890 1.00 64.80 174 ILE A CA 1
ATOM 1261 C C . ILE A 1 215 ? 30.990 -13.174 -4.417 1.00 61.18 174 ILE A C 1
ATOM 1262 O O . ILE A 1 215 ? 30.854 -14.144 -3.708 1.00 67.02 174 ILE A O 1
ATOM 1267 N N . TRP A 1 216 ? 30.561 -13.168 -5.668 1.00 61.93 175 TRP A N 1
ATOM 1268 C CA . TRP A 1 216 ? 30.135 -14.404 -6.334 1.00 65.86 175 TRP A CA 1
ATOM 1269 C C . TRP A 1 216 ? 30.404 -14.352 -7.828 1.00 62.73 175 TRP A C 1
ATOM 1270 O O . TRP A 1 216 ? 30.702 -13.309 -8.376 1.00 60.39 175 TRP A O 1
ATOM 1281 N N . SER A 1 217 ? 30.265 -15.496 -8.477 1.00 62.90 176 SER A N 1
ATOM 1282 C CA . SER A 1 217 ? 30.514 -15.626 -9.896 1.00 61.09 176 SER A CA 1
ATOM 1283 C C . SER A 1 217 ? 29.657 -16.758 -10.474 1.00 57.63 176 SER A C 1
ATOM 1284 O O . SER A 1 217 ? 29.543 -17.812 -9.909 1.00 55.04 176 SER A O 1
ATOM 1287 N N . PHE A 1 218 ? 29.052 -16.554 -11.617 1.00 61.28 177 PHE A N 1
ATOM 1288 C CA . PHE A 1 218 ? 28.380 -17.659 -12.277 1.00 59.47 177 PHE A CA 1
ATOM 1289 C C . PHE A 1 218 ? 28.774 -17.709 -13.742 1.00 58.97 177 PHE A C 1
ATOM 1290 O O . PHE A 1 218 ? 29.182 -16.708 -14.326 1.00 57.11 177 PHE A O 1
ATOM 1298 N N . ASN A 1 219 ? 28.689 -18.900 -14.314 1.00 61.39 178 ASN A N 1
ATOM 1299 C CA . ASN A 1 219 ? 29.039 -19.114 -15.711 1.00 61.80 178 ASN A CA 1
ATOM 1300 C C . ASN A 1 219 ? 28.015 -20.042 -16.280 1.00 57.21 178 ASN A C 1
ATOM 1301 O O . ASN A 1 219 ? 28.081 -21.236 -16.086 1.00 58.91 178 ASN A O 1
ATOM 1306 N N . PHE A 1 220 ? 27.038 -19.476 -16.944 1.00 57.02 179 PHE A N 1
ATOM 1307 C CA . PHE A 1 220 ? 26.030 -20.271 -17.573 1.00 58.30 179 PHE A CA 1
ATOM 1308 C C . PHE A 1 220 ? 26.294 -20.477 -19.040 1.00 56.46 179 PHE A C 1
ATOM 1309 O O . PHE A 1 220 ? 27.020 -19.715 -19.677 1.00 56.17 179 PHE A O 1
ATOM 1317 N N . PHE A 1 221 ? 25.697 -21.540 -19.555 1.00 55.13 180 PHE A N 1
ATOM 1318 C CA . PHE A 1 221 ? 25.860 -21.929 -20.936 1.00 56.91 180 PHE A CA 1
ATOM 1319 C C . PHE A 1 221 ? 24.533 -22.427 -21.465 1.00 59.42 180 PHE A C 1
ATOM 1320 O O . PHE A 1 221 ? 23.928 -23.303 -20.857 1.00 66.14 180 PHE A O 1
ATOM 1328 N N . PHE A 1 222 ? 24.104 -21.869 -22.593 1.00 59.04 181 PHE A N 1
ATOM 1329 C CA . PHE A 1 222 ? 22.906 -22.292 -23.299 1.00 61.41 181 PHE A CA 1
ATOM 1330 C C . PHE A 1 222 ? 23.343 -22.910 -24.615 1.00 64.85 181 PHE A C 1
ATOM 1331 O O . PHE A 1 222 ? 23.923 -22.222 -25.461 1.00 68.03 181 PHE A O 1
ATOM 1339 N N . TYR A 1 223 ? 23.080 -24.214 -24.754 1.00 68.33 182 TYR A N 1
ATOM 1340 C CA . TYR A 1 223 ? 23.545 -25.048 -25.881 1.00 70.35 182 TYR A CA 1
ATOM 1341 C C . TYR A 1 223 ? 22.367 -25.467 -26.713 1.00 73.30 182 TYR A C 1
ATOM 1342 O O . TYR A 1 223 ? 21.382 -25.927 -26.158 1.00 77.42 182 TYR A O 1
ATOM 1351 N N . ASN A 1 224 ? 22.479 -25.313 -28.030 1.00 74.00 183 ASN A N 1
ATOM 1352 C CA . ASN A 1 224 ? 21.473 -25.783 -28.963 1.00 71.92 183 ASN A CA 1
ATOM 1353 C C . ASN A 1 224 ? 22.046 -26.916 -29.789 1.00 75.72 183 ASN A C 1
ATOM 1354 O O . ASN A 1 224 ? 22.991 -26.707 -30.526 1.00 78.66 183 ASN A O 1
ATOM 1359 N N . ARG A 1 225 ? 21.499 -28.119 -29.660 1.00 81.88 184 ARG A N 1
ATOM 1360 C CA . ARG A 1 225 ? 22.068 -29.293 -30.347 1.00 87.55 184 ARG A CA 1
ATOM 1361 C C . ARG A 1 225 ? 21.948 -29.241 -31.841 1.00 90.64 184 ARG A C 1
ATOM 1362 O O . ARG A 1 225 ? 22.825 -29.628 -32.595 1.00 81.52 184 ARG A O 1
ATOM 1370 N N . LYS A 1 226 ? 20.815 -28.772 -32.288 1.00 96.74 185 LYS A N 1
ATOM 1371 C CA . LYS A 1 226 ? 20.635 -28.721 -33.714 1.00 94.61 185 LYS A CA 1
ATOM 1372 C C . LYS A 1 226 ? 21.598 -27.775 -34.372 1.00 87.19 185 LYS A C 1
ATOM 1373 O O . LYS A 1 226 ? 22.110 -28.082 -35.425 1.00 102.10 185 LYS A O 1
ATOM 1379 N N . LEU A 1 227 ? 21.839 -26.627 -33.767 1.00 77.79 186 LEU A N 1
ATOM 1380 C CA . LEU A 1 227 ? 22.718 -25.655 -34.375 1.00 72.57 186 LEU A CA 1
ATOM 1381 C C . LEU A 1 227 ? 24.174 -25.811 -33.992 1.00 75.04 186 LEU A C 1
ATOM 1382 O O . LEU A 1 227 ? 25.005 -25.149 -34.577 1.00 78.53 186 LEU A O 1
ATOM 1387 N N . LYS A 1 228 ? 24.506 -26.639 -33.008 1.00 79.22 187 LYS A N 1
ATOM 1388 C CA . LYS A 1 228 ? 25.891 -26.740 -32.582 1.00 83.60 187 LYS A CA 1
ATOM 1389 C C . LYS A 1 228 ? 26.349 -25.348 -32.243 1.00 81.50 187 LYS A C 1
ATOM 1390 O O . LYS A 1 228 ? 27.335 -24.850 -32.775 1.00 79.79 187 LYS A O 1
ATOM 1396 N N . ARG A 1 229 ? 25.559 -24.720 -31.380 1.00 77.85 188 ARG A N 1
ATOM 1397 C CA . ARG A 1 229 ? 25.708 -23.323 -31.043 1.00 72.21 188 ARG A CA 1
ATOM 1398 C C . ARG A 1 229 ? 25.520 -23.077 -29.547 1.00 71.56 188 ARG A C 1
ATOM 1399 O O . ARG A 1 229 ? 24.551 -23.544 -28.959 1.00 74.14 188 ARG A O 1
ATOM 1407 N N . VAL A 1 230 ? 26.429 -22.319 -28.941 1.00 70.41 189 VAL A N 1
ATOM 1408 C CA . VAL A 1 230 ? 26.428 -22.114 -27.489 1.00 66.09 189 VAL A CA 1
ATOM 1409 C C . VAL A 1 230 ? 26.526 -20.639 -27.164 1.00 63.47 189 VAL A C 1
ATOM 1410 O O . VAL A 1 230 ? 27.401 -19.955 -27.676 1.00 69.29 189 VAL A O 1
ATOM 1414 N N . VAL A 1 231 ? 25.667 -20.147 -26.294 1.00 60.77 190 VAL A N 1
ATOM 1415 C CA . VAL A 1 231 ? 25.869 -18.815 -25.755 1.00 64.58 190 VAL A CA 1
ATOM 1416 C C . VAL A 1 231 ? 26.334 -18.982 -24.328 1.00 64.21 190 VAL A C 1
ATOM 1417 O O . VAL A 1 231 ? 25.692 -19.683 -23.564 1.00 62.17 190 VAL A O 1
ATOM 1421 N N . SER A 1 232 ? 27.429 -18.335 -23.960 1.00 62.40 191 SER A N 1
ATOM 1422 C CA . SER A 1 232 ? 27.863 -18.373 -22.587 1.00 65.46 191 SER A CA 1
ATOM 1423 C C . SER A 1 232 ? 27.511 -17.093 -21.887 1.00 68.89 191 SER A C 1
ATOM 1424 O O . SER A 1 232 ? 27.838 -16.019 -22.379 1.00 68.70 191 SER A O 1
ATOM 1427 N N . PHE A 1 233 ? 26.881 -17.202 -20.723 1.00 69.80 192 PHE A N 1
ATOM 1428 C CA . PHE A 1 233 ? 26.645 -16.031 -19.917 1.00 65.73 192 PHE A CA 1
ATOM 1429 C C . PHE A 1 233 ? 27.414 -16.096 -18.627 1.00 61.17 192 PHE A C 1
ATOM 1430 O O . PHE A 1 233 ? 27.146 -16.941 -17.794 1.00 65.78 192 PHE A O 1
ATOM 1438 N N . ARG A 1 234 ? 28.373 -15.195 -18.474 1.00 59.83 193 ARG A N 1
ATOM 1439 C CA . ARG A 1 234 ? 29.138 -15.072 -17.240 1.00 59.04 193 ARG A CA 1
ATOM 1440 C C . ARG A 1 234 ? 28.717 -13.823 -16.522 1.00 61.31 193 ARG A C 1
ATOM 1441 O O . ARG A 1 234 ? 28.633 -12.765 -17.136 1.00 59.16 193 ARG A O 1
ATOM 1449 N N . PHE A 1 235 ? 28.500 -13.927 -15.219 1.00 64.50 194 PHE A N 1
ATOM 1450 C CA . PHE A 1 235 ? 28.252 -12.751 -14.432 1.00 66.49 194 PHE A CA 1
ATOM 1451 C C . PHE A 1 235 ? 28.764 -12.893 -13.007 1.00 67.21 194 PHE A C 1
ATOM 1452 O O . PHE A 1 235 ? 28.598 -13.928 -12.385 1.00 68.76 194 PHE A O 1
ATOM 1460 N N . SER A 1 236 ? 29.386 -11.838 -12.504 1.00 62.82 195 SER A N 1
ATOM 1461 C CA . SER A 1 236 ? 30.028 -11.887 -11.224 1.00 62.88 195 SER A CA 1
ATOM 1462 C C . SER A 1 236 ? 29.917 -10.558 -10.505 1.00 62.37 195 SER A C 1
ATOM 1463 O O . SER A 1 236 ? 29.531 -9.553 -11.087 1.00 60.36 195 SER A O 1
ATOM 1466 N N . CYS A 1 237 ? 30.259 -10.574 -9.227 1.00 65.71 196 CYS A N 1
ATOM 1467 C CA . CYS A 1 237 ? 30.209 -9.389 -8.396 1.00 67.81 196 CYS A CA 1
ATOM 1468 C C . CYS A 1 237 ? 31.538 -9.172 -7.732 1.00 69.95 196 CYS A C 1
ATOM 1469 O O . CYS A 1 237 ? 32.159 -10.136 -7.311 1.00 74.03 196 CYS A O 1
ATOM 1472 N N . LEU A 1 238 ? 31.973 -7.920 -7.645 1.00 72.61 197 L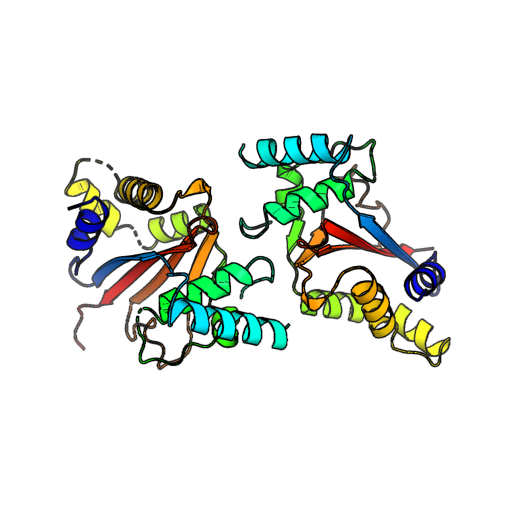EU A N 1
ATOM 1473 C CA . LEU A 1 238 ? 33.289 -7.578 -7.100 1.00 74.50 197 LEU A CA 1
ATOM 1474 C C . LEU A 1 238 ? 33.123 -6.569 -6.027 1.00 71.76 197 LEU A C 1
ATOM 1475 O O . LEU A 1 238 ? 32.239 -5.742 -6.107 1.00 67.73 197 LEU A O 1
ATOM 1480 N N . SER A 1 239 ? 34.024 -6.605 -5.060 1.00 72.50 198 SER A N 1
ATOM 1481 C CA . SER A 1 239 ? 33.960 -5.699 -3.930 1.00 68.16 198 SER A CA 1
ATOM 1482 C C . SER A 1 239 ? 34.889 -4.548 -4.222 1.00 72.53 198 SER A C 1
ATOM 1483 O O . SER A 1 239 ? 36.068 -4.743 -4.523 1.00 70.69 198 SER A O 1
ATOM 1486 N N . ASN A 1 240 ? 34.374 -3.340 -4.111 1.00 78.65 199 ASN A N 1
ATOM 1487 C CA . ASN A 1 240 ? 35.190 -2.166 -4.355 1.00 75.85 199 ASN A CA 1
ATOM 1488 C C . ASN A 1 240 ? 35.747 -1.620 -3.071 1.00 76.77 199 ASN A C 1
ATOM 1489 O O . ASN A 1 240 ? 35.903 -0.426 -2.974 1.00 87.52 199 ASN A O 1
ATOM 1494 N N . LEU A 1 241 ? 36.056 -2.444 -2.074 1.00 76.30 200 LEU A N 1
ATOM 1495 C CA . LEU A 1 241 ? 36.510 -1.912 -0.776 1.00 74.64 200 LEU A CA 1
ATOM 1496 C C . LEU A 1 241 ? 38.037 -1.879 -0.677 1.00 78.77 200 LEU A C 1
ATOM 1497 O O . LEU A 1 241 ? 38.725 -2.382 -1.554 1.00 76.18 200 LEU A O 1
ATOM 1502 N N . VAL A 1 242 ? 38.553 -1.286 0.400 1.00 95.25 201 VAL A N 1
ATOM 1503 C CA . VAL A 1 242 ? 40.016 -1.222 0.668 1.00 107.43 201 VAL A CA 1
ATOM 1504 C C . VAL A 1 242 ? 40.426 -1.420 2.174 1.00 114.80 201 VAL A C 1
ATOM 1505 O O . VAL A 1 242 ? 40.133 -0.564 3.012 1.00 109.54 201 VAL A O 1
ATOM 1509 N N . ALA A 1 243 ? 41.087 -2.550 2.502 1.00 116.07 202 ALA A N 1
ATOM 1510 C CA . ALA A 1 243 ? 41.714 -2.785 3.842 1.00 108.81 202 ALA A CA 1
ATOM 1511 C C . ALA A 1 243 ? 42.549 -4.081 3.890 1.00 103.36 202 ALA A C 1
ATOM 1512 O O . ALA A 1 243 ? 43.140 -4.419 4.923 1.00 104.50 202 ALA A O 1
ATOM 1514 N N . THR B 1 48 ? 21.622 -67.911 -22.413 1.00 124.27 7 THR B N 1
ATOM 1515 C CA . THR B 1 48 ? 21.689 -66.417 -22.227 1.00 121.15 7 THR B CA 1
ATOM 1516 C C . THR B 1 48 ? 21.905 -66.140 -20.723 1.00 120.24 7 THR B C 1
ATOM 1517 O O . THR B 1 48 ? 21.403 -66.905 -19.892 1.00 114.73 7 THR B O 1
ATOM 1521 N N . PRO B 1 49 ? 22.712 -65.103 -20.370 1.00 121.19 8 PRO B N 1
ATOM 1522 C CA . PRO B 1 49 ? 22.900 -64.770 -18.958 1.00 116.87 8 PRO B CA 1
ATOM 1523 C C . PRO B 1 49 ? 21.726 -63.975 -18.408 1.00 108.35 8 PRO B C 1
ATOM 1524 O O . PRO B 1 49 ? 21.589 -63.854 -17.206 1.00 108.79 8 PRO B O 1
ATOM 1528 N N . LEU B 1 50 ? 20.890 -63.439 -19.285 1.00 99.18 9 LEU B N 1
ATOM 1529 C CA . LEU B 1 50 ? 19.704 -62.724 -18.879 1.00 92.76 9 LEU B CA 1
ATOM 1530 C C . LEU B 1 50 ? 18.601 -63.671 -18.406 1.00 93.11 9 LEU B C 1
ATOM 1531 O O . LEU B 1 50 ? 17.833 -63.352 -17.505 1.00 92.18 9 LEU B O 1
ATOM 1536 N N . ASP B 1 51 ? 18.509 -64.826 -19.042 1.00 99.92 10 ASP B N 1
ATOM 1537 C CA . ASP B 1 51 ? 17.546 -65.829 -18.632 1.00 100.31 10 ASP B CA 1
ATOM 1538 C C . ASP B 1 51 ? 17.992 -66.397 -17.310 1.00 96.29 10 ASP B C 1
ATOM 1539 O O . ASP B 1 51 ? 17.184 -66.733 -16.454 1.00 89.37 10 ASP B O 1
ATOM 1544 N N . ARG B 1 52 ? 19.302 -66.492 -17.157 1.00 91.06 11 ARG B N 1
ATOM 1545 C CA . ARG B 1 52 ? 19.884 -67.050 -15.961 1.00 91.36 11 ARG B CA 1
ATOM 1546 C C . ARG B 1 52 ? 19.488 -66.237 -14.757 1.00 90.43 11 ARG B C 1
ATOM 1547 O O . ARG B 1 52 ? 19.040 -66.776 -13.765 1.00 94.54 11 ARG B O 1
ATOM 1555 N N . ILE B 1 53 ? 19.639 -64.928 -14.873 1.00 88.22 12 ILE B N 1
ATOM 1556 C CA . ILE B 1 53 ? 19.306 -64.030 -13.792 1.00 79.78 12 ILE B CA 1
ATOM 1557 C C . ILE B 1 53 ? 17.833 -64.061 -13.477 1.00 73.23 12 ILE B C 1
ATOM 1558 O O . ILE B 1 53 ? 17.454 -64.098 -12.311 1.00 74.41 12 ILE B O 1
ATOM 1563 N N . ASN B 1 54 ? 17.015 -64.017 -14.510 1.00 69.38 13 ASN B N 1
ATOM 1564 C CA . ASN B 1 54 ? 15.587 -64.006 -14.312 1.00 74.70 13 ASN B CA 1
ATOM 1565 C C . ASN B 1 54 ? 15.130 -65.238 -13.601 1.00 75.48 13 ASN B C 1
ATOM 1566 O O . ASN B 1 54 ? 14.269 -65.173 -12.741 1.00 69.51 13 ASN B O 1
ATOM 1571 N N . ASP B 1 55 ? 15.718 -66.363 -13.967 1.00 83.98 14 ASP B N 1
ATOM 1572 C CA . ASP B 1 55 ? 15.389 -67.610 -13.311 1.00 90.09 14 ASP B CA 1
ATOM 1573 C C . ASP B 1 55 ? 15.731 -67.503 -11.862 1.00 79.26 14 ASP B C 1
ATOM 1574 O O . ASP B 1 55 ? 14.949 -67.840 -10.997 1.00 73.13 14 ASP B O 1
ATOM 1579 N N . PHE B 1 56 ? 16.939 -67.026 -11.625 1.00 74.90 15 PHE B N 1
ATOM 1580 C CA . PHE B 1 56 ? 17.482 -66.953 -10.301 1.00 73.64 15 PHE B CA 1
ATOM 1581 C C . PHE B 1 56 ? 16.726 -66.016 -9.402 1.00 74.71 15 PHE B C 1
ATOM 1582 O O . PHE B 1 56 ? 16.506 -66.339 -8.254 1.00 74.62 15 PHE B O 1
ATOM 1590 N N . LEU B 1 57 ? 16.327 -64.868 -9.930 1.00 76.11 16 LEU B N 1
ATOM 1591 C CA . LEU B 1 57 ? 15.602 -63.909 -9.128 1.00 71.42 16 LEU B CA 1
ATOM 1592 C C . LEU B 1 57 ? 14.124 -64.113 -9.170 1.00 69.13 16 LEU B C 1
ATOM 1593 O O . LEU B 1 57 ? 13.394 -63.354 -8.566 1.00 69.37 16 LEU B O 1
ATOM 1598 N N . ASP B 1 58 ? 13.643 -65.108 -9.893 1.00 76.53 17 ASP B N 1
ATOM 1599 C CA . ASP B 1 58 ? 12.226 -65.379 -9.889 1.00 87.99 17 ASP B CA 1
ATOM 1600 C C . ASP B 1 58 ? 11.947 -65.870 -8.505 1.00 92.43 17 ASP B C 1
ATOM 1601 O O . ASP B 1 58 ? 12.487 -66.875 -8.102 1.00 102.21 17 ASP B O 1
ATOM 1606 N N . HIS B 1 59 ? 11.161 -65.131 -7.752 1.00 92.05 18 HIS B N 1
ATOM 1607 C CA . HIS B 1 59 ? 10.868 -65.493 -6.374 1.00 88.34 18 HIS B CA 1
ATOM 1608 C C . HIS B 1 59 ? 11.912 -66.215 -5.545 1.00 74.63 18 HIS B C 1
ATOM 1609 O O . HIS B 1 59 ? 11.695 -67.291 -5.048 1.00 81.77 18 HIS B O 1
ATOM 1616 N N . LEU B 1 60 ? 13.043 -65.587 -5.374 1.00 67.35 19 LEU B N 1
ATOM 1617 C CA . LEU B 1 60 ? 14.082 -66.178 -4.582 1.00 70.78 19 LEU B CA 1
ATOM 1618 C C . LEU B 1 60 ? 13.824 -66.026 -3.089 1.00 73.65 19 LEU B C 1
ATOM 1619 O O . LEU B 1 60 ? 13.966 -64.929 -2.570 1.00 72.11 19 LEU B O 1
ATOM 1624 N N . ASN B 1 61 ? 13.515 -67.111 -2.387 1.00 74.53 20 ASN B N 1
ATOM 1625 C CA . ASN B 1 61 ? 13.303 -67.024 -0.946 1.00 77.13 20 ASN B CA 1
ATOM 1626 C C . ASN B 1 61 ? 14.596 -67.102 -0.127 1.00 74.75 20 ASN B C 1
ATOM 1627 O O . ASN B 1 61 ? 15.211 -68.135 -0.053 1.00 77.68 20 ASN B O 1
ATOM 1632 N N . LEU B 1 62 ? 14.955 -66.005 0.523 1.00 77.08 21 LEU B N 1
ATOM 1633 C CA . LEU B 1 62 ? 16.161 -65.904 1.332 1.00 75.30 21 LEU B CA 1
ATOM 1634 C C . LEU B 1 62 ? 15.967 -66.448 2.711 1.00 74.06 21 LEU B C 1
ATOM 1635 O O . LEU B 1 62 ? 16.939 -66.740 3.407 1.00 83.96 21 LEU B O 1
ATOM 1640 N N . GLY B 1 63 ? 14.723 -66.494 3.152 1.00 67.25 22 GLY B N 1
ATOM 1641 C CA . GLY B 1 63 ? 14.442 -66.902 4.509 1.00 72.49 22 GLY B CA 1
ATOM 1642 C C . GLY B 1 63 ? 13.559 -65.895 5.189 1.00 71.44 22 GLY B C 1
ATOM 1643 O O . GLY B 1 63 ? 14.054 -64.896 5.716 1.00 74.40 22 GLY B O 1
ATOM 1644 N N . GLU B 1 64 ? 12.250 -66.158 5.140 1.00 68.42 23 GLU B N 1
ATOM 1645 C CA . GLU B 1 64 ? 11.219 -65.261 5.650 1.00 66.62 23 GLU B CA 1
ATOM 1646 C C . GLU B 1 64 ? 11.057 -63.994 4.837 1.00 66.05 23 GLU B C 1
ATOM 1647 O O . GLU B 1 64 ? 10.105 -63.279 5.039 1.00 65.68 23 GLU B O 1
ATOM 1653 N N . ARG B 1 65 ? 11.958 -63.727 3.904 1.00 65.31 24 ARG B N 1
ATOM 1654 C CA . ARG B 1 65 ? 11.843 -62.578 3.036 1.00 66.32 24 ARG B CA 1
ATOM 1655 C C . ARG B 1 65 ? 12.081 -63.057 1.620 1.00 67.81 24 ARG B C 1
ATOM 1656 O O . ARG B 1 65 ? 12.856 -63.975 1.409 1.00 60.06 24 ARG B O 1
ATOM 1664 N N . THR B 1 66 ? 11.444 -62.426 0.639 1.00 72.65 25 THR B N 1
ATOM 1665 C CA . THR B 1 66 ? 11.580 -62.879 -0.747 1.00 73.16 25 THR B CA 1
ATOM 1666 C C . THR B 1 66 ? 11.922 -61.791 -1.740 1.00 70.89 25 THR B C 1
ATOM 1667 O O . THR B 1 66 ? 11.260 -60.769 -1.796 1.00 69.98 25 THR B O 1
ATOM 1671 N N . ILE B 1 67 ? 12.929 -62.069 -2.567 1.00 70.14 26 ILE B N 1
ATOM 1672 C CA . ILE B 1 67 ? 13.318 -61.204 -3.681 1.00 68.14 26 ILE B CA 1
ATOM 1673 C C . ILE B 1 67 ? 12.653 -61.535 -5.015 1.00 64.98 26 ILE B C 1
ATOM 1674 O O . ILE B 1 67 ? 12.583 -62.678 -5.439 1.00 63.75 26 ILE B O 1
ATOM 1679 N N . LYS B 1 68 ? 12.228 -60.484 -5.699 1.00 68.47 27 LYS B N 1
ATOM 1680 C CA . LYS B 1 68 ? 11.743 -60.573 -7.060 1.00 70.78 27 LYS B CA 1
ATOM 1681 C C . LYS B 1 68 ? 12.572 -59.622 -7.922 1.00 71.58 27 LYS B C 1
ATOM 1682 O O . LYS B 1 68 ? 12.691 -58.462 -7.574 1.00 67.97 27 LYS B O 1
ATOM 1688 N N . GLY B 1 69 ? 13.165 -60.119 -9.005 1.00 71.23 28 GLY B N 1
ATOM 1689 C CA . GLY B 1 69 ? 13.917 -59.281 -9.933 1.00 80.59 28 GLY B CA 1
ATOM 1690 C C . GLY B 1 69 ? 13.518 -59.714 -11.320 1.00 77.95 28 GLY B C 1
ATOM 1691 O O . GLY B 1 69 ? 13.462 -60.902 -11.556 1.00 82.40 28 GLY B O 1
ATOM 1692 N N . CYS B 1 70 ? 13.192 -58.790 -12.215 1.00 78.15 29 CYS B N 1
ATOM 1693 C CA . CYS B 1 70 ? 12.798 -59.164 -13.561 1.00 76.16 29 CYS B CA 1
ATOM 1694 C C . CYS B 1 70 ? 13.575 -58.324 -14.536 1.00 73.26 29 CYS B C 1
ATOM 1695 O O . CYS B 1 70 ? 13.660 -57.134 -14.349 1.00 72.88 29 CYS B O 1
ATOM 1698 N N . LEU B 1 71 ? 14.172 -58.934 -15.552 1.00 74.82 30 LEU B N 1
ATOM 1699 C CA . LEU B 1 71 ? 14.851 -58.190 -16.625 1.00 74.20 30 LEU B CA 1
ATOM 1700 C C . LEU B 1 71 ? 13.994 -58.320 -17.874 1.00 78.76 30 LEU B C 1
ATOM 1701 O O . LEU B 1 71 ? 13.525 -59.409 -18.180 1.00 84.26 30 LEU B O 1
ATOM 1706 N N . GLU B 1 72 ? 13.768 -57.227 -18.593 1.00 75.55 31 GLU B N 1
ATOM 1707 C CA . GLU B 1 72 ? 12.845 -57.254 -19.706 1.00 73.39 31 GLU B CA 1
ATOM 1708 C C . GLU B 1 72 ? 13.247 -56.210 -20.730 1.00 72.93 31 GLU B C 1
ATOM 1709 O O . GLU B 1 72 ? 13.023 -55.015 -20.532 1.00 81.35 31 GLU B O 1
ATOM 1715 N N . ALA B 1 73 ? 13.829 -56.669 -21.838 1.00 72.16 32 ALA B N 1
ATOM 1716 C CA . ALA B 1 73 ? 14.197 -55.779 -22.972 1.00 68.42 32 ALA B CA 1
ATOM 1717 C C . ALA B 1 73 ? 13.024 -55.408 -23.898 1.00 61.84 32 ALA B C 1
ATOM 1718 O O . ALA B 1 73 ? 12.090 -56.188 -24.099 1.00 56.62 32 ALA B O 1
ATOM 1720 N N . TYR B 1 74 ? 13.096 -54.211 -24.465 1.00 62.29 33 TYR B N 1
ATOM 1721 C CA . TYR B 1 74 ? 12.086 -53.736 -25.383 1.00 66.84 33 TYR B CA 1
ATOM 1722 C C . TYR B 1 74 ? 12.716 -52.934 -26.507 1.00 71.34 33 TYR B C 1
ATOM 1723 O O . TYR B 1 74 ? 13.514 -52.028 -26.262 1.00 73.28 33 TYR B O 1
ATOM 1732 N N . SER B 1 75 ? 12.341 -53.268 -27.740 1.00 77.44 34 SER B N 1
ATOM 1733 C CA . SER B 1 75 ? 12.819 -52.561 -28.920 1.00 74.71 34 SER B CA 1
ATOM 1734 C C . SER B 1 75 ? 11.662 -51.827 -29.453 1.00 73.84 34 SER B C 1
ATOM 1735 O O . SER B 1 75 ? 10.708 -52.456 -29.887 1.00 79.63 34 SER B O 1
ATOM 1738 N N . CYS B 1 76 ? 11.751 -50.503 -29.426 1.00 79.32 35 CYS B N 1
ATOM 1739 C CA . CYS B 1 76 ? 10.665 -49.640 -29.860 1.00 83.84 35 CYS B CA 1
ATOM 1740 C C . CYS B 1 76 ? 10.675 -49.663 -31.366 1.00 84.88 35 CYS B C 1
ATOM 1741 O O . CYS B 1 76 ? 11.724 -49.511 -31.992 1.00 89.26 35 CYS B O 1
ATOM 1744 N N . LYS B 1 77 ? 9.514 -49.922 -31.940 1.00 87.18 36 LYS B N 1
ATOM 1745 C CA . LYS B 1 77 ? 9.379 -50.052 -33.383 1.00 84.95 36 LYS B CA 1
ATOM 1746 C C . LYS B 1 77 ? 9.165 -48.702 -34.039 1.00 92.22 36 LYS B C 1
ATOM 1747 O O . LYS B 1 77 ? 8.709 -47.744 -33.398 1.00 86.25 36 LYS B O 1
ATOM 1753 N N . HIS B 1 78 ? 9.496 -48.627 -35.325 1.00 95.17 37 HIS B N 1
ATOM 1754 C CA . HIS B 1 78 ? 9.336 -47.392 -36.071 1.00 101.81 37 HIS B CA 1
ATOM 1755 C C . HIS B 1 78 ? 8.005 -47.404 -36.816 1.00 96.85 37 HIS B C 1
ATOM 1756 O O . HIS B 1 78 ? 7.682 -46.490 -37.555 1.00 86.49 37 HIS B O 1
ATOM 1763 N N . THR B 1 79 ? 7.236 -48.460 -36.597 1.00 98.54 38 THR B N 1
ATOM 1764 C CA . THR B 1 79 ? 5.989 -48.701 -37.289 1.00 95.09 38 THR B CA 1
ATOM 1765 C C . THR B 1 79 ? 4.842 -48.974 -36.349 1.00 91.14 38 THR B C 1
ATOM 1766 O O . THR B 1 79 ? 5.023 -49.505 -35.274 1.00 107.12 38 THR B O 1
ATOM 1770 N N . GLY B 1 80 ? 3.643 -48.652 -36.790 1.00 85.99 39 GLY B N 1
ATOM 1771 C CA . GLY B 1 80 ? 2.457 -49.008 -36.052 1.00 82.71 39 GLY B CA 1
ATOM 1772 C C . GLY B 1 80 ? 2.078 -48.160 -34.844 1.00 77.16 39 GLY B C 1
ATOM 1773 O O . GLY B 1 80 ? 2.026 -46.934 -34.918 1.00 71.69 39 GLY B O 1
ATOM 1774 N N . THR B 1 81 ? 1.773 -48.848 -33.751 1.00 78.43 40 THR B N 1
ATOM 1775 C CA . THR B 1 81 ? 1.253 -48.255 -32.559 1.00 76.28 40 THR B CA 1
ATOM 1776 C C . THR B 1 81 ? 2.343 -47.502 -31.854 1.00 75.80 40 THR B C 1
ATOM 1777 O O . THR B 1 81 ? 2.103 -46.433 -31.318 1.00 73.89 40 THR B O 1
ATOM 1781 N N . ASP B 1 82 ? 3.532 -48.089 -31.833 1.00 77.03 41 ASP B N 1
ATOM 1782 C CA . ASP B 1 82 ? 4.663 -47.446 -31.211 1.00 73.85 41 ASP B CA 1
ATOM 1783 C C . ASP B 1 82 ? 4.934 -46.132 -31.908 1.00 77.57 41 ASP B C 1
ATOM 1784 O O . ASP B 1 82 ? 5.129 -45.112 -31.254 1.00 72.14 41 ASP B O 1
ATOM 1789 N N . LYS B 1 83 ? 4.927 -46.140 -33.239 1.00 79.21 42 LYS B N 1
ATOM 1790 C CA . LYS B 1 83 ? 5.243 -44.920 -33.946 1.00 78.44 42 LYS B CA 1
ATOM 1791 C C . LYS B 1 83 ? 4.255 -43.835 -33.584 1.00 70.63 42 LYS B C 1
ATOM 1792 O O . LYS B 1 83 ? 4.652 -42.731 -33.299 1.00 67.63 42 LYS B O 1
ATOM 1798 N N . ARG B 1 84 ? 2.968 -44.138 -33.572 1.00 65.03 43 ARG B N 1
ATOM 1799 C CA . ARG B 1 84 ? 2.006 -43.076 -33.312 1.00 65.70 43 ARG B CA 1
ATOM 1800 C C . ARG B 1 84 ? 2.082 -42.613 -31.884 1.00 70.72 43 ARG B C 1
ATOM 1801 O O . ARG B 1 84 ? 1.942 -41.432 -31.623 1.00 69.40 43 ARG B O 1
ATOM 1809 N N . LEU B 1 85 ? 2.246 -43.550 -30.959 1.00 77.07 44 LEU B N 1
ATOM 1810 C CA . LEU B 1 85 ? 2.323 -43.204 -29.550 1.00 76.16 44 LEU B CA 1
ATOM 1811 C C . LEU B 1 85 ? 3.481 -42.285 -29.335 1.00 77.55 44 LEU B C 1
ATOM 1812 O O . LEU B 1 85 ? 3.343 -41.248 -28.708 1.00 77.99 44 LEU B O 1
ATOM 1817 N N . SER B 1 86 ? 4.624 -42.670 -29.888 1.00 76.70 45 SER B N 1
ATOM 1818 C CA . SER B 1 86 ? 5.831 -41.893 -29.689 1.00 78.70 45 SER B CA 1
ATOM 1819 C C . SER B 1 86 ? 5.632 -40.451 -30.186 1.00 79.87 45 SER B C 1
ATOM 1820 O O . SER B 1 86 ? 6.014 -39.490 -29.523 1.00 82.13 45 SER B O 1
ATOM 1823 N N . ILE B 1 87 ? 4.969 -40.316 -31.320 1.00 79.80 46 ILE B N 1
ATOM 1824 C CA . ILE B 1 87 ? 4.709 -39.009 -31.873 1.00 84.32 46 ILE B CA 1
ATOM 1825 C C . ILE B 1 87 ? 3.861 -38.200 -30.909 1.00 77.99 46 ILE B C 1
ATOM 1826 O O . ILE B 1 87 ? 4.025 -37.000 -30.798 1.00 75.61 46 ILE B O 1
ATOM 1831 N N . SER B 1 88 ? 2.924 -38.848 -30.242 1.00 78.30 47 SER B N 1
ATOM 1832 C CA . SER B 1 88 ? 2.052 -38.121 -29.343 1.00 86.06 47 SER B CA 1
ATOM 1833 C C . SER B 1 88 ? 2.819 -37.611 -28.158 1.00 87.83 47 SER B C 1
ATOM 1834 O O . SER B 1 88 ? 2.543 -36.528 -27.638 1.00 89.94 47 SER B O 1
ATOM 1837 N N . LEU B 1 89 ? 3.775 -38.415 -27.729 1.00 87.77 48 LEU B N 1
ATOM 1838 C CA . LEU B 1 89 ? 4.571 -38.063 -26.589 1.00 84.96 48 LEU B CA 1
ATOM 1839 C C . LEU B 1 89 ? 5.380 -36.811 -26.837 1.00 91.34 48 LEU B C 1
ATOM 1840 O O . LEU B 1 89 ? 5.448 -35.969 -25.959 1.00 97.25 48 LEU B O 1
ATOM 1845 N N . GLU B 1 90 ? 5.931 -36.649 -28.030 1.00 91.19 49 GLU B N 1
ATOM 1846 C CA . GLU B 1 90 ? 6.714 -35.448 -28.310 1.00 97.95 49 GLU B CA 1
ATOM 1847 C C . GLU B 1 90 ? 5.854 -34.199 -28.152 1.00 99.63 49 GLU B C 1
ATOM 1848 O O . GLU B 1 90 ? 6.274 -33.211 -27.578 1.00 105.86 49 GLU B O 1
ATOM 1854 N N . HIS B 1 91 ? 4.623 -34.264 -28.612 1.00 99.97 50 HIS B N 1
ATOM 1855 C CA . HIS B 1 91 ? 3.774 -33.101 -28.526 1.00 106.03 50 HIS B CA 1
ATOM 1856 C C . HIS B 1 91 ? 3.509 -32.786 -27.082 1.00 107.43 50 HIS B C 1
ATOM 1857 O O . HIS B 1 91 ? 3.676 -31.637 -26.644 1.00 124.26 50 HIS B O 1
ATOM 1864 N N . GLU B 1 92 ? 3.132 -33.818 -26.335 1.00 106.68 51 GLU B N 1
ATOM 1865 C CA . GLU B 1 92 ? 2.804 -33.632 -24.935 1.00 105.54 51 GLU B CA 1
ATOM 1866 C C . GLU B 1 92 ? 4.010 -33.007 -24.266 1.00 108.54 51 GLU B C 1
ATOM 1867 O O . GLU B 1 92 ? 3.866 -32.178 -23.385 1.00 109.93 51 GLU B O 1
ATOM 1873 N N . ILE B 1 93 ? 5.199 -33.412 -24.694 1.00 107.86 52 ILE B N 1
ATOM 1874 C CA . ILE B 1 93 ? 6.405 -32.871 -24.118 1.00 107.12 52 ILE B CA 1
ATOM 1875 C C . ILE B 1 93 ? 6.451 -31.365 -24.306 1.00 113.73 52 ILE B C 1
ATOM 1876 O O . ILE B 1 93 ? 6.712 -30.615 -23.360 1.00 108.92 52 ILE B O 1
ATOM 1881 N N . LEU B 1 94 ? 6.152 -30.928 -25.516 1.00 120.90 53 LEU B N 1
ATOM 1882 C CA . LEU B 1 94 ? 6.215 -29.509 -25.818 1.00 115.75 53 LEU B CA 1
ATOM 1883 C C . LEU B 1 94 ? 5.213 -28.727 -24.980 1.00 116.42 53 LEU B C 1
ATOM 1884 O O . LEU B 1 94 ? 5.493 -27.614 -24.566 1.00 115.07 53 LEU B O 1
ATOM 1889 N N . ASP B 1 95 ? 4.075 -29.321 -24.667 1.00 117.80 54 ASP B N 1
ATOM 1890 C CA . ASP B 1 95 ? 3.138 -28.651 -23.780 1.00 117.57 54 ASP B CA 1
ATOM 1891 C C . ASP B 1 95 ? 3.205 -29.175 -22.340 1.00 107.01 54 ASP B C 1
ATOM 1892 O O . ASP B 1 95 ? 3.992 -28.694 -21.530 1.00 98.21 54 ASP B O 1
ATOM 1897 N N . LEU B 1 112 ? 12.981 -35.974 -10.826 1.00 63.34 71 LEU B N 1
ATOM 1898 C CA . LEU B 1 112 ? 12.814 -34.941 -11.812 1.00 62.93 71 LEU B CA 1
ATOM 1899 C C . LEU B 1 112 ? 13.777 -35.161 -12.949 1.00 65.24 71 LEU B C 1
ATOM 1900 O O . LEU B 1 112 ? 14.835 -35.727 -12.758 1.00 69.40 71 LEU B O 1
ATOM 1905 N N . LEU B 1 113 ? 13.413 -34.723 -14.128 1.00 66.12 72 LEU B N 1
ATOM 1906 C CA . LEU B 1 113 ? 14.231 -34.982 -15.292 1.00 68.01 72 LEU B CA 1
ATOM 1907 C C . LEU B 1 113 ? 14.620 -33.675 -15.947 1.00 71.09 72 LEU B C 1
ATOM 1908 O O . LEU B 1 113 ? 13.773 -32.807 -16.112 1.00 73.93 72 LEU B O 1
ATOM 1913 N N . SER B 1 114 ? 15.883 -33.527 -16.337 1.00 72.07 73 SER B N 1
ATOM 1914 C CA . SER B 1 114 ? 16.318 -32.302 -17.029 1.00 70.10 73 SER B CA 1
ATOM 1915 C C . SER B 1 114 ? 16.091 -32.417 -18.527 1.00 66.78 73 SER B C 1
ATOM 1916 O O . SER B 1 114 ? 15.764 -33.485 -19.017 1.00 66.75 73 SER B O 1
ATOM 1919 N N . ARG B 1 115 ? 16.286 -31.323 -19.242 1.00 67.38 74 ARG B N 1
ATOM 1920 C CA . ARG B 1 115 ? 16.044 -31.284 -20.695 1.00 69.39 74 ARG B CA 1
ATOM 1921 C C . ARG B 1 115 ? 16.907 -32.262 -21.445 1.00 65.33 74 ARG B C 1
ATOM 1922 O O . ARG B 1 115 ? 16.481 -32.886 -22.378 1.00 68.08 74 ARG B O 1
ATOM 1930 N N . SER B 1 116 ? 18.135 -32.409 -21.006 1.00 65.55 75 SER B N 1
ATOM 1931 C CA . SER B 1 116 ? 19.013 -33.407 -21.561 1.00 65.11 75 SER B CA 1
ATOM 1932 C C . SER B 1 116 ? 18.304 -34.744 -21.787 1.00 63.76 75 SER B C 1
ATOM 1933 O O . SER B 1 116 ? 18.680 -35.518 -22.640 1.00 58.78 75 SER B O 1
ATOM 1936 N N . SER B 1 117 ? 17.257 -35.006 -21.024 1.00 67.88 76 SER B N 1
ATOM 1937 C CA . SER B 1 117 ? 16.570 -36.277 -21.110 1.00 69.43 76 SER B CA 1
ATOM 1938 C C . SER B 1 117 ? 15.230 -36.312 -21.867 1.00 66.79 76 SER B C 1
ATOM 1939 O O . SER B 1 117 ? 14.535 -37.315 -21.786 1.00 70.14 76 SER B O 1
ATOM 1942 N N . ARG B 1 118 ? 14.859 -35.278 -22.612 1.00 66.36 77 ARG B N 1
ATOM 1943 C CA . ARG B 1 118 ? 13.566 -35.319 -23.303 1.00 72.07 77 ARG B CA 1
ATOM 1944 C C . ARG B 1 118 ? 13.476 -36.463 -24.305 1.00 71.26 77 ARG B C 1
ATOM 1945 O O . ARG B 1 118 ? 12.426 -37.062 -24.419 1.00 77.15 77 ARG B O 1
ATOM 1953 N N . LYS B 1 119 ? 14.547 -36.782 -25.025 1.00 70.67 78 LYS B N 1
ATOM 1954 C CA . LYS B 1 119 ? 14.459 -37.872 -26.023 1.00 78.30 78 LYS B CA 1
ATOM 1955 C C . LYS B 1 119 ? 14.253 -39.194 -25.317 1.00 75.42 78 LYS B C 1
ATOM 1956 O O . LYS B 1 119 ? 13.439 -40.002 -25.718 1.00 78.49 78 LYS B O 1
ATOM 1962 N N . ALA B 1 120 ? 15.007 -39.392 -24.250 1.00 74.19 79 ALA B N 1
ATOM 1963 C CA . ALA B 1 120 ? 14.900 -40.582 -23.434 1.00 67.07 79 ALA B CA 1
ATOM 1964 C C . ALA B 1 120 ? 13.506 -40.728 -22.877 1.00 65.14 79 ALA B C 1
ATOM 1965 O O . ALA B 1 120 ? 12.930 -41.799 -22.871 1.00 66.38 79 ALA B O 1
ATOM 1967 N N . LEU B 1 121 ? 12.936 -39.639 -22.408 1.00 63.97 80 LEU B N 1
ATOM 1968 C CA . LEU B 1 121 ? 11.625 -39.734 -21.811 1.00 62.59 80 LEU B CA 1
ATOM 1969 C C . LEU B 1 121 ? 10.643 -40.419 -22.741 1.00 64.41 80 LEU B C 1
ATOM 1970 O O . LEU B 1 121 ? 9.798 -41.205 -22.325 1.00 64.63 80 LEU B O 1
ATOM 1975 N N . ILE B 1 122 ? 10.765 -40.127 -24.018 1.00 67.51 81 ILE B N 1
ATOM 1976 C CA . ILE B 1 122 ? 9.807 -40.634 -24.945 1.00 66.50 81 ILE B CA 1
ATOM 1977 C C . ILE B 1 122 ? 9.880 -42.125 -24.982 1.00 62.02 81 ILE B C 1
ATOM 1978 O O . ILE B 1 122 ? 8.875 -42.765 -24.915 1.00 64.47 81 ILE B O 1
ATOM 1983 N N . TYR B 1 123 ? 11.071 -42.679 -25.049 1.00 63.20 82 TYR B N 1
ATOM 1984 C CA . TYR B 1 123 ? 11.204 -44.125 -25.130 1.00 64.16 82 TYR B CA 1
ATOM 1985 C C . TYR B 1 123 ? 10.937 -44.839 -23.820 1.00 63.25 82 TYR B C 1
ATOM 1986 O O . TYR B 1 123 ? 10.537 -45.990 -23.835 1.00 65.03 82 TYR B O 1
ATOM 1995 N N . LEU B 1 124 ? 11.135 -44.150 -22.702 1.00 63.01 83 LEU B N 1
ATOM 1996 C CA . LEU B 1 124 ? 10.890 -44.729 -21.402 1.00 59.76 83 LEU B CA 1
ATOM 1997 C C . LEU B 1 124 ? 9.412 -44.930 -21.245 1.00 57.69 83 LEU B C 1
ATOM 1998 O O . LEU B 1 124 ? 8.951 -46.010 -20.860 1.00 56.87 83 LEU B O 1
ATOM 2003 N N . VAL B 1 125 ? 8.659 -43.901 -21.589 1.00 54.14 84 VAL B N 1
ATOM 2004 C CA . VAL B 1 125 ? 7.221 -43.996 -21.470 1.00 58.48 84 VAL B CA 1
ATOM 2005 C C . VAL B 1 125 ? 6.623 -45.049 -22.419 1.00 62.19 84 VAL B C 1
ATOM 2006 O O . VAL B 1 125 ? 5.697 -45.767 -22.052 1.00 62.52 84 VAL B O 1
ATOM 2010 N N . LEU B 1 126 ? 7.149 -45.137 -23.632 1.00 60.44 85 LEU B N 1
ATOM 2011 C CA . LEU B 1 126 ? 6.797 -46.229 -24.511 1.00 64.13 85 LEU B CA 1
ATOM 2012 C C . LEU B 1 126 ? 6.982 -47.559 -23.837 1.00 63.38 85 LEU B C 1
ATOM 2013 O O . LEU B 1 126 ? 6.127 -48.433 -23.900 1.00 63.54 85 LEU B O 1
ATOM 2018 N N . THR B 1 127 ? 8.125 -47.710 -23.208 1.00 63.21 86 THR B N 1
ATOM 2019 C CA . THR B 1 127 ? 8.418 -48.914 -22.510 1.00 66.81 86 THR B CA 1
ATOM 2020 C C . THR B 1 127 ? 7.408 -49.124 -21.405 1.00 69.72 86 THR B C 1
ATOM 2021 O O . THR B 1 127 ? 6.922 -50.229 -21.197 1.00 72.05 86 THR B O 1
ATOM 2025 N N . LEU B 1 128 ? 7.076 -48.048 -20.712 1.00 65.55 87 LEU B N 1
ATOM 2026 C CA . LEU B 1 128 ? 6.085 -48.154 -19.661 1.00 67.55 87 LEU B CA 1
ATOM 2027 C C . LEU B 1 128 ? 4.784 -48.668 -20.224 1.00 67.14 87 LEU B C 1
ATOM 2028 O O . LEU B 1 128 ? 4.199 -49.584 -19.682 1.00 62.95 87 LEU B O 1
ATOM 2033 N N . TYR B 1 129 ? 4.345 -48.078 -21.327 1.00 68.62 88 TYR B N 1
ATOM 2034 C CA . TYR B 1 129 ? 3.097 -48.506 -21.968 1.00 64.06 88 TYR B CA 1
ATOM 2035 C C . TYR B 1 129 ? 3.174 -49.926 -22.440 1.00 62.30 88 TYR B C 1
ATOM 2036 O O . TYR B 1 129 ? 2.201 -50.655 -22.398 1.00 57.82 88 TYR B O 1
ATOM 2045 N N . HIS B 1 130 ? 4.341 -50.305 -22.919 1.00 63.77 89 HIS B N 1
ATOM 2046 C CA . HIS B 1 130 ? 4.529 -51.650 -23.389 1.00 69.67 89 HIS B CA 1
ATOM 2047 C C . HIS B 1 130 ? 4.312 -52.640 -22.277 1.00 67.81 89 HIS B C 1
ATOM 2048 O O . HIS B 1 130 ? 3.675 -53.652 -22.477 1.00 66.41 89 HIS B O 1
ATOM 2063 N N . TYR B 1 132 ? 2.671 -52.190 -19.351 1.00 64.43 91 TYR B N 1
ATOM 2064 C CA . TYR B 1 132 ? 1.326 -52.075 -18.808 1.00 68.81 91 TYR B CA 1
ATOM 2065 C C . TYR B 1 132 ? 0.471 -51.254 -19.762 1.00 66.52 91 TYR B C 1
ATOM 2066 O O . TYR B 1 132 ? 0.197 -50.107 -19.497 1.00 66.82 91 TYR B O 1
ATOM 2075 N N . PRO B 1 133 ? 0.055 -51.841 -20.890 1.00 65.49 92 PRO B N 1
ATOM 2076 C CA . PRO B 1 133 ? -0.693 -51.165 -21.949 1.00 63.14 92 PRO B CA 1
ATOM 2077 C C . PRO B 1 133 ? -1.965 -50.539 -21.505 1.00 68.81 92 PRO B C 1
ATOM 2078 O O . PRO B 1 133 ? -2.419 -49.578 -22.109 1.00 71.24 92 PRO B O 1
ATOM 2082 N N . ASP B 1 134 ? -2.582 -51.121 -20.492 1.00 72.23 93 ASP B N 1
ATOM 2083 C CA . ASP B 1 134 ? -3.914 -50.687 -20.112 1.00 73.95 93 ASP B CA 1
ATOM 2084 C C . ASP B 1 134 ? -3.896 -49.504 -19.157 1.00 70.45 93 ASP B C 1
ATOM 2085 O O . ASP B 1 134 ? -4.943 -48.942 -18.910 1.00 71.66 93 ASP B O 1
ATOM 2090 N N . TYR B 1 135 ? -2.720 -49.089 -18.677 1.00 68.73 94 TYR B N 1
ATOM 2091 C CA . TYR B 1 135 ? -2.608 -47.994 -17.719 1.00 71.90 94 TYR B CA 1
ATOM 2092 C C . TYR B 1 135 ? -2.265 -46.625 -18.329 1.00 70.59 94 TYR B C 1
ATOM 2093 O O . TYR B 1 135 ? -1.455 -46.516 -19.246 1.00 64.69 94 TYR B O 1
ATOM 2102 N N . ASP B 1 136 ? -2.855 -45.577 -17.754 1.00 73.27 95 ASP B N 1
ATOM 2103 C CA . ASP B 1 136 ? -2.682 -44.225 -18.260 1.00 72.36 95 ASP B CA 1
ATOM 2104 C C . ASP B 1 136 ? -1.371 -43.592 -17.836 1.00 68.67 95 ASP B C 1
ATOM 2105 O O . ASP B 1 136 ? -1.339 -42.760 -16.944 1.00 71.41 95 ASP B O 1
ATOM 2110 N N . PHE B 1 137 ? -0.281 -43.929 -18.507 1.00 63.21 96 PHE B N 1
ATOM 2111 C CA . PHE B 1 137 ? 0.955 -43.200 -18.219 1.00 66.17 96 PHE B CA 1
ATOM 2112 C C . PHE B 1 137 ? 0.922 -41.791 -18.809 1.00 69.49 96 PHE B C 1
ATOM 2113 O O . PHE B 1 137 ? 0.035 -41.443 -19.563 1.00 75.61 96 PHE B O 1
ATOM 2121 N N . SER B 1 138 ? 1.866 -40.956 -18.425 1.00 75.03 97 SER B N 1
ATOM 2122 C CA . SER B 1 138 ? 1.799 -39.550 -18.788 1.00 76.69 97 SE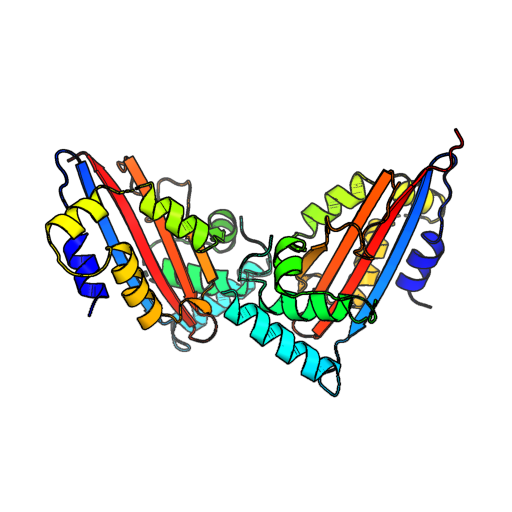R B CA 1
ATOM 2123 C C . SER B 1 138 ? 3.183 -38.985 -18.921 1.00 74.15 97 SER B C 1
ATOM 2124 O O . SER B 1 138 ? 4.061 -39.295 -18.149 1.00 74.22 97 SER B O 1
ATOM 2127 N N . ALA B 1 139 ? 3.359 -38.116 -19.893 1.00 75.22 98 ALA B N 1
ATOM 2128 C CA . ALA B 1 139 ? 4.653 -37.528 -20.130 1.00 73.69 98 ALA B CA 1
ATOM 2129 C C . ALA B 1 139 ? 5.033 -36.646 -18.987 1.00 69.27 98 ALA B C 1
ATOM 2130 O O . ALA B 1 139 ? 6.133 -36.744 -18.477 1.00 69.70 98 ALA B O 1
ATOM 2132 N N . VAL B 1 140 ? 4.109 -35.805 -18.575 1.00 72.22 99 VAL B N 1
ATOM 2133 C CA . VAL B 1 140 ? 4.377 -34.829 -17.540 1.00 75.79 99 VAL B CA 1
ATOM 2134 C C . VAL B 1 140 ? 4.700 -35.540 -16.242 1.00 75.26 99 VAL B C 1
ATOM 2135 O O . VAL B 1 140 ? 5.689 -35.231 -15.589 1.00 79.95 99 VAL B O 1
ATOM 2139 N N . LYS B 1 141 ? 3.855 -36.487 -15.871 1.00 73.06 100 LYS B N 1
ATOM 2140 C CA . LYS B 1 141 ? 4.070 -37.206 -14.636 1.00 76.23 100 LYS B CA 1
ATOM 2141 C C . LYS B 1 141 ? 5.301 -38.070 -14.685 1.00 73.04 100 LYS B C 1
ATOM 2142 O O . LYS B 1 141 ? 5.966 -38.226 -13.683 1.00 78.97 100 LYS B O 1
ATOM 2148 N N . ALA B 1 142 ? 5.620 -38.629 -15.836 1.00 71.24 101 ALA B N 1
ATOM 2149 C CA . ALA B 1 142 ? 6.815 -39.454 -15.925 1.00 69.65 101 ALA B CA 1
ATOM 2150 C C . ALA B 1 142 ? 8.017 -38.567 -15.810 1.00 68.02 101 ALA B C 1
ATOM 2151 O O . ALA B 1 142 ? 9.027 -38.961 -15.248 1.00 72.48 101 ALA B O 1
ATOM 2153 N N . HIS B 1 143 ? 7.894 -37.363 -16.348 1.00 65.77 102 HIS B N 1
ATOM 2154 C CA . HIS B 1 143 ? 8.942 -36.358 -16.257 1.00 67.21 102 HIS B CA 1
ATOM 2155 C C . HIS B 1 143 ? 9.250 -36.093 -14.789 1.00 70.79 102 HIS B C 1
ATOM 2156 O O . HIS B 1 143 ? 10.400 -35.963 -14.395 1.00 67.76 102 HIS B O 1
ATOM 2163 N N . GLN B 1 144 ? 8.200 -36.036 -13.983 1.00 72.86 103 GLN B N 1
ATOM 2164 C CA . GLN B 1 144 ? 8.357 -35.931 -12.541 1.00 72.83 103 GLN B CA 1
ATOM 2165 C C . GLN B 1 144 ? 9.001 -37.151 -11.901 1.00 69.51 103 GLN B C 1
ATOM 2166 O O . GLN B 1 144 ? 9.903 -37.023 -11.109 1.00 73.80 103 GLN B O 1
ATOM 2172 N N . PHE B 1 145 ? 8.510 -38.335 -12.228 1.00 67.98 104 PHE B N 1
ATOM 2173 C CA . PHE B 1 145 ? 8.882 -39.556 -11.508 1.00 67.21 104 PHE B CA 1
ATOM 2174 C C . PHE B 1 145 ? 10.112 -40.270 -11.983 1.00 64.10 104 PHE B C 1
ATOM 2175 O O . PHE B 1 145 ? 10.562 -41.209 -11.337 1.00 66.69 104 PHE B O 1
ATOM 2183 N N . PHE B 1 146 ? 10.665 -39.837 -13.099 1.00 64.42 105 PHE B N 1
ATOM 2184 C CA . PHE B 1 146 ? 11.929 -40.384 -13.543 1.00 65.15 105 PHE B CA 1
ATOM 2185 C C . PHE B 1 146 ? 13.061 -39.537 -13.010 1.00 63.80 105 PHE B C 1
ATOM 2186 O O . PHE B 1 146 ? 12.959 -38.294 -12.894 1.00 61.91 105 PHE B O 1
ATOM 2194 N N . THR B 1 147 ? 14.158 -40.219 -12.730 1.00 58.43 106 THR B N 1
ATOM 2195 C CA . THR B 1 147 ? 15.369 -39.548 -12.358 1.00 60.04 106 THR B CA 1
ATOM 2196 C C . THR B 1 147 ? 16.527 -40.267 -12.983 1.00 58.39 106 THR B C 1
ATOM 2197 O O . THR B 1 147 ? 16.593 -41.483 -12.932 1.00 57.87 106 THR B O 1
ATOM 2201 N N . GLU B 1 148 ? 17.446 -39.508 -13.567 1.00 62.32 107 GLU B N 1
ATOM 2202 C CA . GLU B 1 148 ? 18.593 -40.104 -14.225 1.00 66.09 107 GLU B CA 1
ATOM 2203 C C . GLU B 1 148 ? 19.633 -40.467 -13.177 1.00 66.58 107 GLU B C 1
ATOM 2204 O O . GLU B 1 148 ? 19.955 -39.651 -12.340 1.00 64.76 107 GLU B O 1
ATOM 2210 N N . GLU B 1 149 ? 20.138 -41.694 -13.223 1.00 68.89 108 GLU B N 1
ATOM 2211 C CA . GLU B 1 149 ? 21.199 -42.122 -12.327 1.00 71.22 108 GLU B CA 1
ATOM 2212 C C . GLU B 1 149 ? 22.470 -42.403 -13.083 1.00 70.03 108 GLU B C 1
ATOM 2213 O O . GLU B 1 149 ? 22.458 -42.841 -14.229 1.00 82.37 108 GLU B O 1
ATOM 2219 N N . SER B 1 150 ? 23.578 -42.192 -12.395 1.00 69.25 109 SER B N 1
ATOM 2220 C CA . SER B 1 150 ? 24.836 -42.771 -12.797 1.00 67.10 109 SER B CA 1
ATOM 2221 C C . SER B 1 150 ? 24.759 -44.256 -12.545 1.00 66.13 109 SER B C 1
ATOM 2222 O O . SER B 1 150 ? 24.013 -44.718 -11.694 1.00 69.77 109 SER B O 1
ATOM 2225 N N . TRP B 1 151 ? 25.545 -44.997 -13.306 1.00 67.74 110 TRP B N 1
ATOM 2226 C CA . TRP B 1 151 ? 25.762 -46.416 -13.060 1.00 66.71 110 TRP B CA 1
ATOM 2227 C C . TRP B 1 151 ? 26.325 -46.652 -11.676 1.00 68.33 110 TRP B C 1
ATOM 2228 O O . TRP B 1 151 ? 26.007 -47.627 -11.022 1.00 69.12 110 TRP B O 1
ATOM 2239 N N . ASN B 1 152 ? 27.188 -45.753 -11.243 1.00 71.73 111 ASN B N 1
ATOM 2240 C CA . ASN B 1 152 ? 27.775 -45.886 -9.947 1.00 69.82 111 ASN B CA 1
ATOM 2241 C C . ASN B 1 152 ? 26.711 -45.942 -8.883 1.00 65.95 111 ASN B C 1
ATOM 2242 O O . ASN B 1 152 ? 26.772 -46.777 -7.976 1.00 64.60 111 ASN B O 1
ATOM 2247 N N . THR B 1 153 ? 25.749 -45.036 -8.995 1.00 64.28 112 THR B N 1
ATOM 2248 C CA . THR B 1 153 ? 24.634 -45.017 -8.084 1.00 65.37 112 THR B CA 1
ATOM 2249 C C . THR B 1 153 ? 23.944 -46.357 -8.124 1.00 62.33 112 THR B C 1
ATOM 2250 O O . THR B 1 153 ? 23.585 -46.915 -7.094 1.00 65.34 112 THR B O 1
ATOM 2254 N N . PHE B 1 154 ? 23.755 -46.863 -9.325 1.00 58.96 113 PHE B N 1
ATOM 2255 C CA . PHE B 1 154 ? 23.120 -48.144 -9.476 1.00 60.24 113 PHE B CA 1
ATOM 2256 C C . PHE B 1 154 ? 23.864 -49.271 -8.765 1.00 61.71 113 PHE B C 1
ATOM 2257 O O . PHE B 1 154 ? 23.257 -50.096 -8.099 1.00 66.53 113 PHE B O 1
ATOM 2265 N N . LYS B 1 155 ? 25.165 -49.296 -8.931 1.00 65.90 114 LYS B N 1
ATOM 2266 C CA . LYS B 1 155 ? 25.999 -50.319 -8.362 1.00 68.56 114 LYS B CA 1
ATOM 2267 C C . LYS B 1 155 ? 25.879 -50.257 -6.872 1.00 65.17 114 LYS B C 1
ATOM 2268 O O . LYS B 1 155 ? 25.775 -51.261 -6.221 1.00 65.58 114 LYS B O 1
ATOM 2274 N N . GLN B 1 156 ? 25.888 -49.053 -6.338 1.00 66.88 115 GLN B N 1
ATOM 2275 C CA . GLN B 1 156 ? 25.768 -48.885 -4.909 1.00 71.79 115 GLN B CA 1
ATOM 2276 C C . GLN B 1 156 ? 24.441 -49.375 -4.410 1.00 68.40 115 GLN B C 1
ATOM 2277 O O . GLN B 1 156 ? 24.382 -50.034 -3.394 1.00 70.84 115 GLN B O 1
ATOM 2283 N N . ILE B 1 157 ? 23.378 -49.089 -5.131 1.00 65.60 116 ILE B N 1
ATOM 2284 C CA . ILE B 1 157 ? 22.086 -49.570 -4.705 1.00 67.73 116 ILE B CA 1
ATOM 2285 C C . ILE B 1 157 ? 22.032 -51.082 -4.752 1.00 66.17 116 ILE B C 1
ATOM 2286 O O . ILE B 1 157 ? 21.496 -51.710 -3.853 1.00 66.54 116 ILE B O 1
ATOM 2291 N N . PHE B 1 158 ? 22.590 -51.661 -5.795 1.00 63.41 117 PHE B N 1
ATOM 2292 C CA . PHE B 1 158 ? 22.565 -53.106 -5.927 1.00 64.43 117 PHE B CA 1
ATOM 2293 C C . PHE B 1 158 ? 23.341 -53.805 -4.838 1.00 65.59 117 PHE B C 1
ATOM 2294 O O . PHE B 1 158 ? 22.907 -54.812 -4.321 1.00 70.28 117 PHE B O 1
ATOM 2302 N N . GLU B 1 159 ? 24.513 -53.263 -4.528 1.00 70.56 118 GLU B N 1
ATOM 2303 C CA . GLU B 1 159 ? 25.413 -53.814 -3.508 1.00 72.41 118 GLU B CA 1
ATOM 2304 C C . GLU B 1 159 ? 24.748 -53.710 -2.152 1.00 70.83 118 GLU B C 1
ATOM 2305 O O . GLU B 1 159 ? 24.651 -54.680 -1.420 1.00 72.01 118 GLU B O 1
ATOM 2311 N N . THR B 1 160 ? 24.287 -52.502 -1.851 1.00 71.86 119 THR B N 1
ATOM 2312 C CA . THR B 1 160 ? 23.583 -52.180 -0.622 1.00 70.65 119 THR B CA 1
ATOM 2313 C C . THR B 1 160 ? 22.266 -52.951 -0.412 1.00 72.39 119 THR B C 1
ATOM 2314 O O . THR B 1 160 ? 22.002 -53.410 0.691 1.00 78.98 119 THR B O 1
ATOM 2318 N N . TYR B 1 161 ? 21.418 -53.074 -1.424 1.00 69.22 120 TYR B N 1
ATOM 2319 C CA . TYR B 1 161 ? 20.146 -53.758 -1.186 1.00 66.71 120 TYR B CA 1
ATOM 2320 C C . TYR B 1 161 ? 20.127 -55.218 -1.543 1.00 64.59 120 TYR B C 1
ATOM 2321 O O . TYR B 1 161 ? 19.243 -55.915 -1.071 1.00 66.78 120 TYR B O 1
ATOM 2338 N N . PHE B 1 163 ? 22.776 -57.500 -1.318 1.00 73.45 122 PHE B N 1
ATOM 2339 C CA . PHE B 1 163 ? 23.967 -58.175 -0.822 1.00 72.42 122 PHE B CA 1
ATOM 2340 C C . PHE B 1 163 ? 23.655 -59.620 -0.503 1.00 68.60 122 PHE B C 1
ATOM 2341 O O . PHE B 1 163 ? 24.461 -60.486 -0.805 1.00 74.30 122 PHE B O 1
ATOM 2349 N N . GLU B 1 164 ? 22.495 -59.877 0.088 1.00 66.43 123 GLU B N 1
ATOM 2350 C CA . GLU B 1 164 ? 22.110 -61.245 0.425 1.00 69.48 123 GLU B CA 1
ATOM 2351 C C . GLU B 1 164 ? 21.915 -62.103 -0.846 1.00 68.96 123 GLU B C 1
ATOM 2352 O O . GLU B 1 164 ? 22.327 -63.256 -0.884 1.00 70.17 123 GLU B O 1
ATOM 2358 N N . ALA B 1 165 ? 21.295 -61.534 -1.876 1.00 70.20 124 ALA B N 1
ATOM 2359 C CA . ALA B 1 165 ? 21.091 -62.251 -3.128 1.00 70.13 124 ALA B CA 1
ATOM 2360 C C . ALA B 1 165 ? 22.424 -62.585 -3.775 1.00 71.32 124 ALA B C 1
ATOM 2361 O O . ALA B 1 165 ? 22.632 -63.690 -4.251 1.00 78.15 124 ALA B O 1
ATOM 2363 N N . SER B 1 166 ? 23.337 -61.628 -3.777 1.00 72.45 125 SER B N 1
ATOM 2364 C CA . SER B 1 166 ? 24.648 -61.852 -4.366 1.00 76.01 125 SER B CA 1
ATOM 2365 C C . SER B 1 166 ? 25.384 -62.944 -3.640 1.00 75.75 125 SER B C 1
ATOM 2366 O O . SER B 1 166 ? 26.051 -63.769 -4.246 1.00 78.39 125 SER B O 1
ATOM 2369 N N . LYS B 1 167 ? 25.265 -62.927 -2.327 1.00 79.35 126 LYS B N 1
ATOM 2370 C CA . LYS B 1 167 ? 25.927 -63.903 -1.503 1.00 85.84 126 LYS B CA 1
ATOM 2371 C C . LYS B 1 167 ? 25.366 -65.262 -1.830 1.00 78.26 126 LYS B C 1
ATOM 2372 O O . LYS B 1 167 ? 26.098 -66.223 -1.971 1.00 84.00 126 LYS B O 1
ATOM 2378 N N . GLU B 1 168 ? 24.058 -65.331 -1.959 1.00 73.57 127 GLU B N 1
ATOM 2379 C CA . GLU B 1 168 ? 23.429 -66.589 -2.267 1.00 82.18 127 GLU B CA 1
ATOM 2380 C C . GLU B 1 168 ? 23.953 -67.088 -3.597 1.00 85.77 127 GLU B C 1
ATOM 2381 O O . GLU B 1 168 ? 24.212 -68.259 -3.778 1.00 88.29 127 GLU B O 1
ATOM 2387 N N . TRP B 1 169 ? 24.092 -66.176 -4.531 1.00 87.96 128 TRP B N 1
ATOM 2388 C CA . TRP B 1 169 ? 24.560 -66.524 -5.849 1.00 88.66 128 TRP B CA 1
ATOM 2389 C C . TRP B 1 169 ? 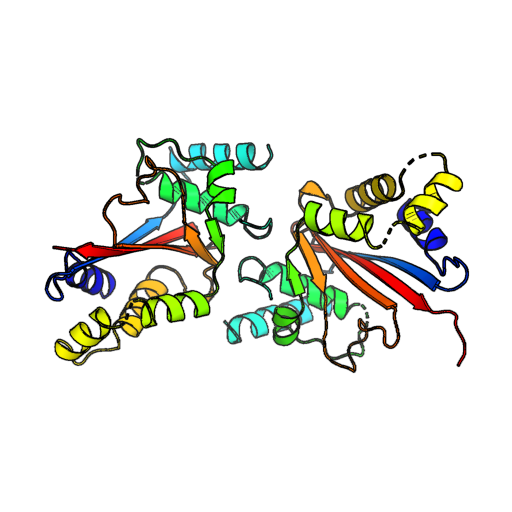25.938 -67.126 -5.783 1.00 86.47 128 TRP B C 1
ATOM 2390 O O . TRP B 1 169 ? 26.195 -68.134 -6.400 1.00 87.75 128 TRP B O 1
ATOM 2401 N N . SER B 1 170 ? 26.822 -66.506 -5.020 1.00 90.52 129 SER B N 1
ATOM 2402 C CA . SER B 1 170 ? 28.174 -67.024 -4.897 1.00 90.80 129 SER B CA 1
ATOM 2403 C C . SER B 1 170 ? 28.137 -68.401 -4.293 1.00 95.21 129 SER B C 1
ATOM 2404 O O . SER B 1 170 ? 28.819 -69.307 -4.754 1.00 97.81 129 SER B O 1
ATOM 2407 N N . GLU B 1 171 ? 27.297 -68.564 -3.281 1.00 99.83 130 GLU B N 1
ATOM 2408 C CA . GLU B 1 171 ? 27.163 -69.857 -2.645 1.00 97.45 130 GLU B CA 1
ATOM 2409 C C . GLU B 1 171 ? 26.704 -70.906 -3.636 1.00 94.43 130 GLU B C 1
ATOM 2410 O O . GLU B 1 171 ? 27.035 -72.057 -3.485 1.00 105.38 130 GLU B O 1
ATOM 2416 N N . THR B 1 172 ? 25.965 -70.517 -4.661 1.00 91.38 131 THR B N 1
ATOM 2417 C CA . THR B 1 172 ? 25.521 -71.479 -5.644 1.00 91.82 131 THR B CA 1
ATOM 2418 C C . THR B 1 172 ? 26.363 -71.555 -6.912 1.00 94.97 131 THR B C 1
ATOM 2419 O O . THR B 1 172 ? 26.182 -72.470 -7.701 1.00 104.09 131 THR B O 1
ATOM 2423 N N . TYR B 1 173 ? 27.232 -70.589 -7.169 1.00 98.28 132 TYR B N 1
ATOM 2424 C CA . TYR B 1 173 ? 27.961 -70.578 -8.452 1.00 101.91 132 TYR B CA 1
ATOM 2425 C C . TYR B 1 173 ? 29.443 -70.240 -8.342 1.00 107.36 132 TYR B C 1
ATOM 2426 O O . TYR B 1 173 ? 29.866 -69.442 -7.501 1.00 106.48 132 TYR B O 1
ATOM 2435 N N . GLY B 1 174 ? 30.214 -70.821 -9.256 1.00 114.17 133 GLY B N 1
ATOM 2436 C CA . GLY B 1 174 ? 31.622 -70.509 -9.407 1.00 118.20 133 GLY B CA 1
ATOM 2437 C C . GLY B 1 174 ? 31.807 -69.409 -10.428 1.00 119.55 133 GLY B C 1
ATOM 2438 O O . GLY B 1 174 ? 32.929 -69.008 -10.699 1.00 119.49 133 GLY B O 1
ATOM 2439 N N . GLY B 1 175 ? 30.704 -68.922 -10.996 1.00 126.80 134 GLY B N 1
ATOM 2440 C CA . GLY B 1 175 ? 30.740 -67.862 -11.988 1.00 122.65 134 GLY B CA 1
ATOM 2441 C C . GLY B 1 175 ? 30.936 -66.490 -11.378 1.00 123.26 134 GLY B C 1
ATOM 2442 O O . GLY B 1 175 ? 31.251 -66.353 -10.194 1.00 131.14 134 GLY B O 1
ATOM 2443 N N . SER B 1 176 ? 30.721 -65.467 -12.189 1.00 116.63 135 SER B N 1
ATOM 2444 C CA . SER B 1 176 ? 30.989 -64.085 -11.777 1.00 112.11 135 SER B CA 1
ATOM 2445 C C . SER B 1 176 ? 29.957 -63.511 -10.786 1.00 104.17 135 SER B C 1
ATOM 2446 O O . SER B 1 176 ? 28.810 -63.966 -10.708 1.00 97.02 13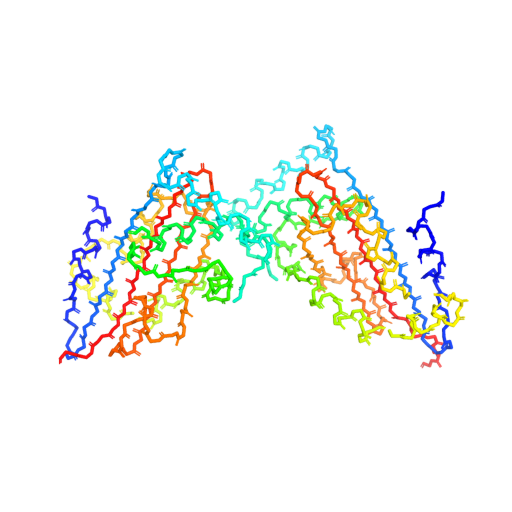5 SER B O 1
ATOM 2449 N N . SER B 1 177 ? 30.379 -62.494 -10.051 1.00 90.33 136 SER B N 1
ATOM 2450 C CA . SER B 1 177 ? 29.498 -61.835 -9.118 1.00 86.62 136 SER B CA 1
ATOM 2451 C C . SER B 1 177 ? 28.200 -61.514 -9.798 1.00 87.93 136 SER B C 1
ATOM 2452 O O . SER B 1 177 ? 28.167 -60.908 -10.854 1.00 100.58 136 SER B O 1
ATOM 2455 N N . LEU B 1 178 ? 27.119 -61.931 -9.178 1.00 85.33 137 LEU B N 1
ATOM 2456 C CA . LEU B 1 178 ? 25.822 -61.668 -9.715 1.00 80.08 137 LEU B CA 1
ATOM 2457 C C . LEU B 1 178 ? 25.848 -60.349 -10.438 1.00 77.39 137 LEU B C 1
ATOM 2458 O O . LEU B 1 178 ? 25.288 -60.214 -11.505 1.00 74.26 137 LEU B O 1
ATOM 2463 N N . LEU B 1 179 ? 26.506 -59.370 -9.838 1.00 71.85 138 LEU B N 1
ATOM 2464 C CA . LEU B 1 179 ? 26.606 -58.097 -10.466 1.00 68.50 138 LEU B CA 1
ATOM 2465 C C . LEU B 1 179 ? 27.326 -58.169 -11.798 1.00 77.67 138 LEU B C 1
ATOM 2466 O O . LEU B 1 179 ? 26.919 -57.540 -12.750 1.00 79.55 138 LEU B O 1
ATOM 2471 N N . GLU B 1 180 ? 28.413 -58.922 -11.869 1.00 88.99 139 GLU B N 1
ATOM 2472 C CA . GLU B 1 180 ? 29.154 -59.060 -13.127 1.00 89.78 139 GLU B CA 1
ATOM 2473 C C . GLU B 1 180 ? 28.291 -59.701 -14.181 1.00 86.94 139 GLU B C 1
ATOM 2474 O O . GLU B 1 180 ? 28.318 -59.317 -15.346 1.00 89.08 139 GLU B O 1
ATOM 2480 N N . THR B 1 181 ? 27.543 -60.701 -13.761 1.00 80.75 140 THR B N 1
ATOM 2481 C CA . THR B 1 181 ? 26.686 -61.396 -14.665 1.00 80.71 140 THR B CA 1
ATOM 2482 C C . THR B 1 181 ? 25.649 -60.458 -15.198 1.00 79.59 140 THR B C 1
ATOM 2483 O O . THR B 1 181 ? 25.335 -60.475 -16.370 1.00 81.10 140 THR B O 1
ATOM 2487 N N . LEU B 1 182 ? 25.117 -59.646 -14.305 1.00 78.91 141 LEU B N 1
ATOM 2488 C CA . LEU B 1 182 ? 24.111 -58.698 -14.671 1.00 78.08 141 LEU B CA 1
ATOM 2489 C C . LEU B 1 182 ? 24.672 -57.747 -15.675 1.00 74.93 141 LEU B C 1
ATOM 2490 O O . LEU B 1 182 ? 24.023 -57.401 -16.639 1.00 76.33 141 LEU B O 1
ATOM 2495 N N . TYR B 1 183 ? 25.897 -57.326 -15.436 1.00 76.10 142 TYR B N 1
ATOM 2496 C CA . TYR B 1 183 ? 26.549 -56.412 -16.338 1.00 78.97 142 TYR B CA 1
ATOM 2497 C C . TYR B 1 183 ? 26.639 -56.997 -17.733 1.00 82.67 142 TYR B C 1
ATOM 2498 O O . TYR B 1 183 ? 26.336 -56.331 -18.699 1.00 81.24 142 TYR B O 1
ATOM 2507 N N . LYS B 1 184 ? 27.052 -58.246 -17.833 1.00 88.85 143 LYS B N 1
ATOM 2508 C CA . LYS B 1 184 ? 27.180 -58.861 -19.135 1.00 94.05 143 LYS B CA 1
ATOM 2509 C C . LYS B 1 184 ? 25.818 -58.936 -19.796 1.00 88.01 143 LYS B C 1
ATOM 2510 O O . LYS B 1 184 ? 25.671 -58.532 -20.935 1.00 92.18 143 LYS B O 1
ATOM 2516 N N . ALA B 1 185 ? 24.816 -59.408 -19.066 1.00 80.23 144 ALA B N 1
ATOM 2517 C CA . ALA B 1 185 ? 23.450 -59.451 -19.589 1.00 81.62 144 ALA B CA 1
ATOM 2518 C C . ALA B 1 185 ? 23.035 -58.101 -20.150 1.00 76.59 144 ALA B C 1
ATOM 2519 O O . ALA B 1 185 ? 22.615 -58.010 -21.292 1.00 78.85 144 ALA B O 1
ATOM 2521 N N . LEU B 1 186 ? 23.199 -57.053 -19.363 1.00 74.62 145 LEU B N 1
ATOM 2522 C CA . LEU B 1 186 ? 22.901 -55.703 -19.832 1.00 81.39 145 LEU B CA 1
ATOM 2523 C C . LEU B 1 186 ? 23.727 -55.189 -21.007 1.00 85.87 145 LEU B C 1
ATOM 2524 O O . LEU B 1 186 ? 23.179 -54.589 -21.913 1.00 82.92 145 LEU B O 1
ATOM 2529 N N . ASP B 1 187 ? 25.036 -55.360 -20.972 1.00 90.89 146 ASP B N 1
ATOM 2530 C CA . ASP B 1 187 ? 25.842 -54.862 -22.047 1.00 91.14 146 ASP B CA 1
ATOM 2531 C C . ASP B 1 187 ? 25.460 -55.540 -23.331 1.00 89.80 146 ASP B C 1
ATOM 2532 O O . ASP B 1 187 ? 25.249 -54.887 -24.337 1.00 82.69 146 ASP B O 1
ATOM 2537 N N . GLU B 1 188 ? 25.352 -56.858 -23.282 1.00 88.46 147 GLU B N 1
ATOM 2538 C CA . GLU B 1 188 ? 24.946 -57.608 -24.456 1.00 91.47 147 GLU B CA 1
ATOM 2539 C C . GLU B 1 188 ? 23.735 -57.004 -25.109 1.00 91.83 147 GLU B C 1
ATOM 2540 O O . GLU B 1 188 ? 23.787 -56.644 -26.271 1.00 105.50 147 GLU B O 1
ATOM 2546 N N . VAL B 1 189 ? 22.672 -56.819 -24.351 1.00 86.41 148 VAL B N 1
ATOM 2547 C CA . VAL B 1 189 ? 21.439 -56.334 -24.939 1.00 81.20 148 VAL B CA 1
ATOM 2548 C C . VAL B 1 189 ? 21.443 -54.852 -25.309 1.00 76.73 148 VAL B C 1
ATOM 2549 O O . VAL B 1 189 ? 20.882 -54.510 -26.317 1.00 85.64 148 VAL B O 1
ATOM 2553 N N . VAL B 1 190 ? 22.026 -53.977 -24.504 1.00 76.46 149 VAL B N 1
ATOM 2554 C CA . VAL B 1 190 ? 22.109 -52.538 -24.843 1.00 80.49 149 VAL B CA 1
ATOM 2555 C C . VAL B 1 190 ? 23.508 -52.099 -24.502 1.00 87.66 149 VAL B C 1
ATOM 2556 O O . VAL B 1 190 ? 23.975 -52.373 -23.419 1.00 106.20 149 VAL B O 1
ATOM 2560 N N . LYS B 1 191 ? 24.228 -51.501 -25.424 1.00 93.82 150 LYS B N 1
ATOM 2561 C CA . LYS B 1 191 ? 25.658 -51.289 -25.208 1.00 95.45 150 LYS B CA 1
ATOM 2562 C C . LYS B 1 191 ? 25.841 -50.345 -23.988 1.00 91.57 150 LYS B C 1
ATOM 2563 O O . LYS B 1 191 ? 25.418 -49.214 -24.016 1.00 91.71 150 LYS B O 1
ATOM 2569 N N . LEU B 1 192 ? 26.405 -50.850 -22.898 1.00 88.81 151 LEU B N 1
ATOM 2570 C CA . LEU B 1 192 ? 26.194 -50.227 -21.587 1.00 86.45 151 LEU B CA 1
ATOM 2571 C C . LEU B 1 192 ? 26.953 -48.929 -21.399 1.00 85.49 151 LEU B C 1
ATOM 2572 O O . LEU B 1 192 ? 26.486 -48.049 -20.695 1.00 88.39 151 LEU B O 1
ATOM 2577 N N . PRO B 1 193 ? 28.124 -48.793 -22.025 1.00 92.34 152 PRO B N 1
ATOM 2578 C CA . PRO B 1 193 ? 28.751 -47.478 -21.948 1.00 95.54 152 PRO B CA 1
ATOM 2579 C C . PRO B 1 193 ? 28.015 -46.416 -22.740 1.00 94.40 152 PRO B C 1
ATOM 2580 O O . PRO B 1 193 ? 28.142 -45.236 -22.426 1.00 103.61 152 PRO B O 1
ATOM 2584 N N . GLU B 1 194 ? 27.250 -46.814 -23.749 1.00 91.84 153 GLU B N 1
ATOM 2585 C CA . GLU B 1 194 ? 26.474 -45.842 -24.524 1.00 98.02 153 GLU B CA 1
ATOM 2586 C C . GLU B 1 194 ? 25.072 -45.585 -23.947 1.00 89.69 153 GLU B C 1
ATOM 2587 O O . GLU B 1 194 ? 24.301 -44.855 -24.565 1.00 79.81 153 GLU B O 1
ATOM 2593 N N . CYS B 1 195 ? 24.746 -46.168 -22.784 1.00 87.25 154 CYS B N 1
ATOM 2594 C CA . CYS B 1 195 ? 23.382 -46.138 -22.237 1.00 79.65 154 CYS B CA 1
ATOM 2595 C C . CYS B 1 195 ? 23.231 -44.980 -21.311 1.00 73.30 154 CYS B C 1
ATOM 2596 O O . CYS B 1 195 ? 24.192 -44.545 -20.720 1.00 74.04 154 CYS B O 1
ATOM 2599 N N . GLU B 1 196 ? 22.017 -44.459 -21.252 1.00 68.07 155 GLU B N 1
ATOM 2600 C CA . GLU B 1 196 ? 21.614 -43.497 -20.256 1.00 68.92 155 GLU B CA 1
ATOM 2601 C C . GLU B 1 196 ? 20.855 -44.339 -19.240 1.00 68.36 155 GLU B C 1
ATOM 2602 O O . GLU B 1 196 ? 20.200 -45.300 -19.609 1.00 64.46 155 GLU B O 1
ATOM 2608 N N . ILE B 1 197 ? 20.950 -44.006 -17.961 1.00 71.83 156 ILE B N 1
ATOM 2609 C CA . ILE B 1 197 ? 20.297 -44.825 -16.933 1.00 69.99 156 ILE B CA 1
ATOM 2610 C C . ILE B 1 197 ? 19.276 -44.048 -16.132 1.00 67.35 156 ILE B C 1
ATOM 2611 O O . ILE B 1 197 ? 19.524 -42.923 -15.712 1.00 67.68 156 ILE B O 1
ATOM 2616 N N . TYR B 1 198 ? 18.131 -44.667 -15.886 1.00 64.75 157 TYR B N 1
ATOM 2617 C CA . TYR B 1 198 ? 17.054 -43.979 -15.185 1.00 64.39 157 TYR B CA 1
ATOM 2618 C C . TYR B 1 198 ? 16.379 -44.842 -14.151 1.00 61.59 157 TYR B C 1
ATOM 2619 O O . TYR B 1 198 ? 16.325 -46.048 -14.264 1.00 57.63 157 TYR B O 1
ATOM 2628 N N . SER B 1 199 ? 15.828 -44.171 -13.160 1.00 60.10 158 SER B N 1
ATOM 2629 C CA . SER B 1 199 ? 15.083 -44.789 -12.110 1.00 58.04 158 SER B CA 1
ATOM 2630 C C . SER B 1 199 ? 13.668 -44.242 -12.176 1.00 55.77 158 SER B C 1
ATOM 2631 O O . SER B 1 199 ? 13.468 -43.040 -12.331 1.00 56.56 158 SER B O 1
ATOM 2634 N N . TYR B 1 200 ? 12.687 -45.121 -12.084 1.00 57.13 159 TYR B N 1
ATOM 2635 C CA . TYR B 1 200 ? 11.306 -44.702 -12.111 1.00 57.67 159 TYR B CA 1
ATOM 2636 C C . TYR B 1 200 ? 10.810 -44.858 -10.718 1.00 59.44 159 TYR B C 1
ATOM 2637 O O . TYR B 1 200 ? 10.983 -45.899 -10.098 1.00 58.28 159 TYR B O 1
ATOM 2646 N N . ASN B 1 201 ? 10.202 -43.810 -10.209 1.00 65.98 160 ASN B N 1
ATOM 2647 C CA . ASN B 1 201 ? 9.750 -43.838 -8.849 1.00 67.62 160 ASN B CA 1
ATOM 2648 C C . ASN B 1 201 ? 8.407 -43.113 -8.646 1.00 67.56 160 ASN B C 1
ATOM 2649 O O . ASN B 1 201 ? 8.324 -42.009 -8.116 1.00 60.36 160 ASN B O 1
ATOM 2654 N N . PRO B 1 202 ? 7.331 -43.760 -9.083 1.00 74.78 161 PRO B N 1
ATOM 2655 C CA . PRO B 1 202 ? 6.064 -43.098 -8.979 1.00 78.54 161 PRO B CA 1
ATOM 2656 C C . PRO B 1 202 ? 5.716 -43.065 -7.521 1.00 83.75 161 PRO B C 1
ATOM 2657 O O . PRO B 1 202 ? 6.327 -43.793 -6.726 1.00 79.91 161 PRO B O 1
ATOM 2661 N N . ASP B 1 203 ? 4.761 -42.220 -7.181 1.00 91.37 162 ASP B N 1
ATOM 2662 C CA . ASP B 1 203 ? 4.302 -42.095 -5.804 1.00 95.56 162 ASP B CA 1
ATOM 2663 C C . ASP B 1 203 ? 2.838 -42.483 -5.648 1.00 93.89 162 ASP B C 1
ATOM 2664 O O . ASP B 1 203 ? 2.339 -42.584 -4.532 1.00 94.29 162 ASP B O 1
ATOM 2669 N N . SER B 1 204 ? 2.147 -42.692 -6.762 1.00 100.54 163 SER B N 1
ATOM 2670 C CA . SER B 1 204 ? 0.757 -43.071 -6.704 1.00 103.24 163 SER B CA 1
ATOM 2671 C C . SER B 1 204 ? 0.567 -44.537 -6.332 1.00 108.16 163 SER B C 1
ATOM 2672 O O . SER B 1 204 ? 1.470 -45.379 -6.493 1.00 95.94 163 SER B O 1
ATOM 2675 N N . ASP B 1 205 ? -0.645 -44.829 -5.874 1.00 119.44 164 ASP B N 1
ATOM 2676 C CA . ASP B 1 205 ? -1.027 -46.193 -5.519 1.00 135.96 164 ASP B CA 1
ATOM 2677 C C . ASP B 1 205 ? -1.139 -47.060 -6.734 1.00 127.62 164 ASP B C 1
ATOM 2678 O O . ASP B 1 205 ? -0.597 -48.177 -6.785 1.00 113.11 164 ASP B O 1
ATOM 2683 N N . SER B 1 206 ? -1.895 -46.517 -7.683 1.00 114.25 165 SER B N 1
ATOM 2684 C CA . SER B 1 206 ? -2.335 -47.235 -8.847 1.00 109.92 165 SER B CA 1
ATOM 2685 C C . SER B 1 206 ? -1.212 -47.654 -9.788 1.00 103.25 165 SER B C 1
ATOM 2686 O O . SER B 1 206 ? -1.363 -48.650 -10.492 1.00 107.12 165 SER B O 1
ATOM 2689 N N . ASP B 1 207 ? -0.127 -46.878 -9.816 1.00 89.21 166 ASP B N 1
ATOM 2690 C CA . ASP B 1 207 ? 0.944 -47.101 -10.752 1.00 82.01 166 ASP B CA 1
ATOM 2691 C C . ASP B 1 207 ? 1.381 -48.557 -10.635 1.00 77.00 166 ASP B C 1
ATOM 2692 O O . ASP B 1 207 ? 1.549 -49.052 -9.547 1.00 81.72 166 ASP B O 1
ATOM 2697 N N . PRO B 1 208 ? 1.473 -49.262 -11.755 1.00 69.84 167 PRO B N 1
ATOM 2698 C CA . PRO B 1 208 ? 1.825 -50.681 -11.722 1.00 67.54 167 PRO B CA 1
ATOM 2699 C C . PRO B 1 208 ? 3.215 -50.898 -11.176 1.00 72.74 167 PRO B C 1
ATOM 2700 O O . PRO B 1 208 ? 3.510 -51.938 -10.596 1.00 78.47 167 PRO B O 1
ATOM 2704 N N . PHE B 1 209 ? 4.067 -49.897 -11.343 1.00 76.79 168 PHE B N 1
ATOM 2705 C CA . PHE B 1 209 ? 5.458 -50.044 -10.944 1.00 81.77 168 PHE B CA 1
ATOM 2706 C C . PHE B 1 209 ? 5.672 -49.973 -9.457 1.00 84.26 168 PHE B C 1
ATOM 2707 O O . PHE B 1 209 ? 6.722 -50.351 -8.987 1.00 85.38 168 PHE B O 1
ATOM 2715 N N . LEU B 1 210 ? 4.660 -49.534 -8.732 1.00 88.08 169 LEU B N 1
ATOM 2716 C CA . LEU B 1 210 ? 4.687 -49.556 -7.316 1.00 88.88 169 LEU B CA 1
ATOM 2717 C C . LEU B 1 210 ? 3.919 -50.766 -6.841 1.00 86.65 169 LEU B C 1
ATOM 2718 O O . LEU B 1 210 ? 2.728 -50.884 -7.103 1.00 89.45 169 LEU B O 1
ATOM 2723 N N . GLU B 1 211 ? 4.581 -51.649 -6.113 1.00 85.38 170 GLU B N 1
ATOM 2724 C CA . GLU B 1 211 ? 3.899 -52.791 -5.550 1.00 97.93 170 GLU B CA 1
ATOM 2725 C C . GLU B 1 211 ? 3.550 -52.393 -4.136 1.00 102.54 170 GLU B C 1
ATOM 2726 O O . GLU B 1 211 ? 4.385 -51.836 -3.435 1.00 94.97 170 GLU B O 1
ATOM 2732 N N . LYS B 1 212 ? 2.320 -52.664 -3.721 1.00 106.34 171 LYS B N 1
ATOM 2733 C CA . LYS B 1 212 ? 1.831 -52.195 -2.418 1.00 113.47 171 LYS B CA 1
ATOM 2734 C C . LYS B 1 212 ? 2.504 -52.722 -1.142 1.00 1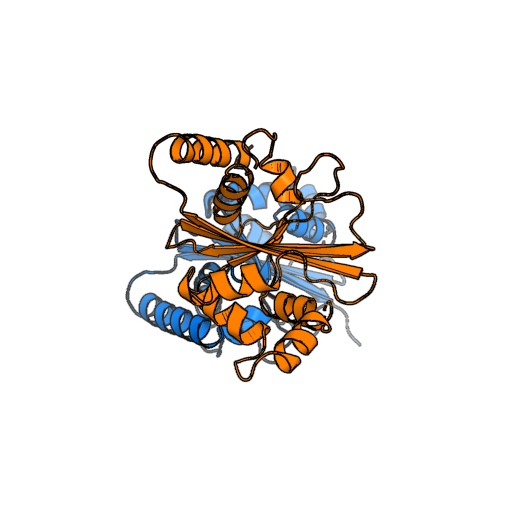10.91 171 LYS B C 1
ATOM 2735 O O . LYS B 1 212 ? 2.792 -51.947 -0.224 1.00 105.70 171 LYS B O 1
ATOM 2741 N N . GLY B 1 213 ? 2.737 -54.024 -1.065 1.00 99.01 172 GLY B N 1
ATOM 2742 C CA . GLY B 1 213 ? 3.271 -54.592 0.156 1.00 92.97 172 GLY B CA 1
ATOM 2743 C C . GLY B 1 213 ? 4.767 -54.766 0.158 1.00 90.69 172 GLY B C 1
ATOM 2744 O O . GLY B 1 213 ? 5.314 -55.461 1.015 1.00 93.94 172 GLY B O 1
ATOM 2745 N N . ALA B 1 214 ? 5.441 -54.165 -0.812 1.00 86.70 173 ALA B N 1
ATOM 2746 C CA . ALA B 1 214 ? 6.865 -54.320 -0.904 1.00 75.14 173 ALA B CA 1
ATOM 2747 C C . ALA B 1 214 ? 7.496 -53.649 0.300 1.00 70.31 173 ALA B C 1
ATOM 2748 O O . ALA B 1 214 ? 6.981 -52.666 0.809 1.00 70.41 173 ALA B O 1
ATOM 2750 N N . ILE B 1 215 ? 8.611 -54.201 0.741 1.00 67.04 174 ILE B N 1
ATOM 2751 C CA . ILE B 1 215 ? 9.419 -53.621 1.797 1.00 64.40 174 ILE B CA 1
ATOM 2752 C C . ILE B 1 215 ? 10.228 -52.502 1.189 1.00 65.96 174 ILE B C 1
ATOM 2753 O O . ILE B 1 215 ? 10.138 -51.367 1.629 1.00 69.15 174 ILE B O 1
ATOM 2758 N N . TRP B 1 216 ? 10.999 -52.824 0.163 1.00 63.75 175 TRP B N 1
ATOM 2759 C CA . TRP B 1 216 ? 11.537 -51.799 -0.704 1.00 60.84 175 TRP B CA 1
ATOM 2760 C C . TRP B 1 216 ? 11.434 -52.234 -2.130 1.00 59.10 175 TRP B C 1
ATOM 2761 O O . TRP B 1 216 ? 11.230 -53.406 -2.397 1.00 56.68 175 TRP B O 1
ATOM 2772 N N . SER B 1 217 ? 11.629 -51.304 -3.061 1.00 59.85 176 SER B N 1
ATOM 2773 C CA . SER B 1 217 ? 11.601 -51.674 -4.488 1.00 56.17 176 SER B CA 1
ATOM 2774 C C . SER B 1 217 ? 12.264 -50.713 -5.483 1.00 50.75 176 SER B C 1
ATOM 2775 O O . SER B 1 217 ? 12.340 -49.509 -5.296 1.00 50.86 176 SER B O 1
ATOM 2778 N N . PHE B 1 218 ? 12.759 -51.265 -6.563 1.00 53.32 177 PHE B N 1
ATOM 2779 C CA . PHE B 1 218 ? 13.503 -50.461 -7.501 1.00 59.04 177 PHE B CA 1
ATOM 2780 C C . PHE B 1 218 ? 13.045 -50.747 -8.914 1.00 60.03 177 PHE B C 1
ATOM 2781 O O . PHE B 1 218 ? 12.680 -51.872 -9.239 1.00 60.19 177 PHE B O 1
ATOM 2789 N N . ASN B 1 219 ? 13.009 -49.695 -9.718 1.00 60.40 178 ASN B N 1
ATOM 2790 C CA . ASN B 1 219 ? 12.695 -49.813 -11.114 1.00 63.31 178 ASN B CA 1
ATOM 2791 C C . ASN B 1 219 ? 13.725 -49.023 -11.883 1.00 62.34 178 ASN B C 1
ATOM 2792 O O . ASN B 1 219 ? 13.620 -47.806 -12.037 1.00 63.05 178 ASN B O 1
ATOM 2797 N N . PHE B 1 220 ? 14.727 -49.738 -12.362 1.00 60.42 179 PHE B N 1
ATOM 2798 C CA . PHE B 1 220 ? 15.730 -49.177 -13.243 1.00 59.54 179 PHE B CA 1
ATOM 2799 C C . PHE B 1 220 ? 15.467 -49.415 -14.750 1.00 61.29 179 PHE B C 1
ATOM 2800 O O . PHE B 1 220 ? 14.832 -50.397 -15.144 1.00 63.63 179 PHE B O 1
ATOM 2808 N N . PHE B 1 221 ? 15.926 -48.470 -15.573 1.00 64.42 180 PHE B N 1
ATOM 2809 C CA . PHE B 1 221 ? 15.756 -48.490 -17.038 1.00 64.52 180 PHE B CA 1
ATOM 2810 C C . PHE B 1 221 ? 17.027 -48.042 -17.731 1.00 63.87 180 PHE B C 1
ATOM 2811 O O . PHE B 1 221 ? 17.509 -46.941 -17.495 1.00 62.75 180 PHE B O 1
ATOM 2819 N N . PHE B 1 222 ? 17.545 -48.904 -18.598 1.00 69.95 181 PHE B N 1
ATOM 2820 C CA . PHE B 1 222 ? 18.775 -48.664 -19.347 1.00 72.48 181 PHE B CA 1
ATOM 2821 C C . PHE B 1 222 ? 18.375 -48.435 -20.795 1.00 72.37 181 PHE B C 1
ATOM 2822 O O . PHE B 1 222 ? 17.779 -49.305 -21.413 1.00 73.59 181 PHE B O 1
ATOM 2830 N N . TYR B 1 223 ? 18.689 -47.258 -21.327 1.00 70.36 182 TYR B N 1
ATOM 2831 C CA . TYR B 1 223 ? 18.181 -46.855 -22.630 1.00 71.63 182 TYR B CA 1
ATOM 2832 C C . TYR B 1 223 ? 19.290 -46.546 -23.595 1.00 74.49 182 TYR B C 1
ATOM 2833 O O . TYR B 1 223 ? 20.168 -45.774 -23.280 1.00 73.58 182 TYR B O 1
ATOM 2842 N N . ASN B 1 224 ? 19.232 -47.137 -24.783 1.00 80.81 183 ASN B N 1
ATOM 2843 C CA . ASN B 1 224 ? 20.205 -46.863 -25.825 1.00 84.32 183 ASN B CA 1
ATOM 2844 C C . ASN B 1 224 ? 19.542 -46.042 -26.901 1.00 79.13 183 ASN B C 1
ATOM 2845 O O . ASN B 1 224 ? 18.653 -46.517 -27.585 1.00 80.86 183 ASN B O 1
ATOM 2850 N N . ARG B 1 225 ? 19.965 -44.799 -27.036 1.00 79.67 184 ARG B N 1
ATOM 2851 C CA . ARG B 1 225 ? 19.360 -43.885 -28.005 1.00 84.70 184 ARG B CA 1
ATOM 2852 C C . ARG B 1 225 ? 19.549 -44.338 -29.436 1.00 87.09 184 ARG B C 1
ATOM 2853 O O . ARG B 1 225 ? 18.652 -44.222 -30.272 1.00 84.11 184 ARG B O 1
ATOM 2861 N N . LYS B 1 226 ? 20.742 -44.841 -29.690 1.00 89.87 185 LYS B N 1
ATOM 2862 C CA . LYS B 1 226 ? 21.170 -45.209 -31.013 1.00 92.34 185 LYS B CA 1
ATOM 2863 C C . LYS B 1 226 ? 20.488 -46.483 -31.482 1.00 86.26 185 LYS B C 1
ATOM 2864 O O . LYS B 1 226 ? 20.297 -46.662 -32.661 1.00 89.15 185 LYS B O 1
ATOM 2870 N N . LEU B 1 227 ? 20.155 -47.371 -30.558 1.00 84.00 186 LEU B N 1
ATOM 2871 C CA . LEU B 1 227 ? 19.479 -48.616 -30.881 1.00 77.77 186 LEU B CA 1
ATOM 2872 C C . LEU B 1 227 ? 18.004 -48.515 -30.665 1.00 77.09 186 LEU B C 1
ATOM 2873 O O . LEU B 1 227 ? 17.294 -49.450 -30.988 1.00 70.22 186 LEU B O 1
ATOM 2878 N N . LYS B 1 228 ? 17.561 -47.425 -30.043 1.00 84.70 187 LYS B N 1
ATOM 2879 C CA . LYS B 1 228 ? 16.170 -47.242 -29.639 1.00 92.75 187 LYS B CA 1
ATOM 2880 C C . LYS B 1 228 ? 15.669 -48.423 -28.805 1.00 84.60 187 LYS B C 1
ATOM 2881 O O . LYS B 1 228 ? 14.587 -48.957 -29.025 1.00 79.99 187 LYS B O 1
ATOM 2887 N N . ARG B 1 229 ? 16.488 -48.811 -27.837 1.00 73.99 188 ARG B N 1
ATOM 2888 C CA . ARG B 1 229 ? 16.220 -49.990 -27.060 1.00 77.26 188 ARG B CA 1
ATOM 2889 C C . ARG B 1 229 ? 16.248 -49.707 -25.557 1.00 77.03 188 ARG B C 1
ATOM 2890 O O . ARG B 1 229 ? 17.010 -48.863 -25.082 1.00 72.70 188 ARG B O 1
ATOM 2898 N N . VAL B 1 230 ? 15.400 -50.398 -24.804 1.00 72.08 189 VAL B N 1
ATOM 2899 C CA . VAL B 1 230 ? 15.290 -50.135 -23.380 1.00 67.03 189 VAL B CA 1
ATOM 2900 C C . VAL B 1 230 ? 15.148 -51.436 -22.665 1.00 69.09 189 VAL B C 1
ATOM 2901 O O . VAL B 1 230 ? 14.330 -52.263 -23.043 1.00 76.94 189 VAL B O 1
ATOM 2905 N N . VAL B 1 231 ? 15.934 -51.580 -21.607 1.00 70.81 190 VAL B N 1
ATOM 2906 C CA . VAL B 1 231 ? 15.881 -52.725 -20.740 1.00 71.78 190 VAL B CA 1
ATOM 2907 C C . VAL B 1 231 ? 15.419 -52.244 -19.384 1.00 69.48 190 VAL B C 1
ATOM 2908 O O . VAL B 1 231 ? 16.033 -51.372 -18.787 1.00 66.83 190 VAL B O 1
ATOM 2912 N N . SER B 1 232 ? 14.331 -52.829 -18.915 1.00 68.33 191 SER B N 1
ATOM 2913 C CA . SER B 1 232 ? 13.872 -52.620 -17.571 1.00 68.21 191 SER B CA 1
ATOM 2914 C C . SER B 1 232 ? 14.504 -53.646 -16.630 1.00 65.32 191 SER B C 1
ATOM 2915 O O . SER B 1 232 ? 14.476 -54.827 -16.906 1.00 60.22 191 SER B O 1
ATOM 2918 N N . PHE B 1 233 ? 15.059 -53.184 -15.509 1.00 69.10 192 PHE B N 1
ATOM 2919 C CA . PHE B 1 233 ? 15.405 -54.065 -14.372 1.00 69.02 192 PHE B CA 1
ATOM 2920 C C . PHE B 1 233 ? 14.650 -53.652 -13.118 1.00 65.40 192 PHE B C 1
ATOM 2921 O O . PHE B 1 233 ? 14.789 -52.535 -12.623 1.00 67.70 192 PHE B O 1
ATOM 2929 N N . ARG B 1 234 ? 13.860 -54.576 -12.599 1.00 64.04 193 ARG B N 1
ATOM 2930 C CA . ARG B 1 234 ? 13.043 -54.318 -11.436 1.00 61.50 193 ARG B CA 1
ATOM 2931 C C . ARG B 1 234 ? 13.446 -55.280 -10.385 1.00 61.93 193 ARG B C 1
ATOM 2932 O O . ARG B 1 234 ? 13.526 -56.457 -10.662 1.00 69.29 193 ARG B O 1
ATOM 2940 N N . PHE B 1 235 ? 13.685 -54.801 -9.178 1.00 59.75 194 PHE B N 1
ATOM 2941 C CA . PHE B 1 235 ? 13.918 -55.718 -8.088 1.00 60.00 194 PHE B CA 1
ATOM 2942 C C . PHE B 1 235 ? 13.306 -55.178 -6.811 1.00 60.65 194 PHE B C 1
ATOM 2943 O O . PHE B 1 235 ? 13.390 -53.989 -6.537 1.00 63.67 194 PHE B O 1
ATOM 2951 N N . SER B 1 236 ? 12.664 -56.056 -6.052 1.00 60.86 195 SER B N 1
ATOM 2952 C CA . SER B 1 236 ? 11.961 -55.663 -4.849 1.00 62.65 195 SER B CA 1
ATOM 2953 C C . SER B 1 236 ? 12.020 -56.760 -3.803 1.00 66.44 195 SER B C 1
ATOM 2954 O O . SER B 1 236 ? 12.440 -57.867 -4.103 1.00 65.04 195 SER B O 1
ATOM 2957 N N . CYS B 1 237 ? 11.590 -56.443 -2.582 1.00 72.36 196 CYS B N 1
ATOM 2958 C CA . CYS B 1 237 ? 11.580 -57.399 -1.473 1.00 70.93 196 CYS B CA 1
ATOM 2959 C C . CYS B 1 237 ? 10.212 -57.475 -0.846 1.00 70.11 196 CYS B C 1
ATOM 2960 O O . CYS B 1 237 ? 9.565 -56.464 -0.696 1.00 66.26 196 CYS B O 1
ATOM 2963 N N . LEU B 1 238 ? 9.779 -58.676 -0.490 1.00 77.77 197 LEU B N 1
ATOM 2964 C CA . LEU B 1 238 ? 8.490 -58.890 0.156 1.00 79.43 197 LEU B CA 1
ATOM 2965 C C . LEU B 1 238 ? 8.673 -59.866 1.283 1.00 76.41 197 LEU B C 1
ATOM 2966 O O . LEU B 1 238 ? 9.467 -60.794 1.164 1.00 77.27 197 LEU B O 1
ATOM 2971 N N . SER B 1 239 ? 7.929 -59.699 2.361 1.00 73.96 198 SER B N 1
ATOM 2972 C CA . SER B 1 239 ? 8.036 -60.647 3.450 1.00 78.07 198 SER B CA 1
ATOM 2973 C C . SER B 1 239 ? 7.152 -61.814 3.085 1.00 78.21 198 SER B C 1
ATOM 2974 O O . SER B 1 239 ? 6.030 -61.619 2.653 1.00 71.63 198 SER B O 1
ATOM 2977 N N . ASN B 1 240 ? 7.679 -63.022 3.217 1.00 81.37 199 ASN B N 1
ATOM 2978 C CA . ASN B 1 240 ? 6.938 -64.219 2.813 1.00 80.74 199 ASN B CA 1
ATOM 2979 C C . ASN B 1 240 ? 6.258 -64.882 3.986 1.00 73.63 199 ASN B C 1
ATOM 2980 O O . ASN B 1 240 ? 5.200 -64.442 4.392 1.00 72.94 199 ASN B O 1
#

Nearest PDB structures (foldseek):
  5u4z-assembly1_A  TM=1.006E+00  e=1.137E-36  Citrus sinensis
  5u4z-assembly2_B  TM=9.883E-01  e=1.939E-32  Citrus sinensis
  5u50-assembly1_A  TM=9.881E-01  e=4.415E-30  Citrus sinensis
  5u50-assembly2_B  TM=9.629E-01  e=7.348E-29  Citrus sinensis
  5u50-assembly4_D  TM=9.306E-01  e=6.605E-26  Citrus sinensis

Sequence (354 aa):
YTPLDRINDFLDHLNLGERTIKGCLEAYSCKHTGTDKRLSISLEHEILDYLLLSRSSRKALIYLVLTLYHYPDYDFSAVKAHQFFTEESWNTFKQIFETYFEASKEWSETYGSLLETLYKALDEVVKLPECEIYSYNPDSDSDPFLEKGAIWSFNFFFYNRKLKRVVSFRFSCLSNLVATPLDRINDFLDHLNLGERTIKGCLEAYSCKHTGTDKRLSISLEHEILDLLSRSSRKALIYLVLTLYHYPDYDFSAVKAHQFFTEESWNTFKQIFETYFEASKEWSETYGGSSLLETLYKALDEVVKLPECEIYSYNPDSDSDPFLEKGAIWSFNFFFYNRKLKRVVSFRFSCLSN

InterPro domains:
  IPR015257 Repressor of RNA polymerase III transcription Maf1 [PF09174] (26-192)
  IPR015257 Repressor of RNA polymerase III transcription Maf1 [PIRSF037240] (1-202)
  IPR015257 Repressor of RNA polymerase III transcription Maf1 [PTHR22504] (1-215)
  IPR038564 Repressor of RNA polymerase III transcription Maf1 superfamily [G3DSA:3.40.1000.50] (1-195)

Radius of gyration: 24.05 Å; Cα contacts (8 Å, |Δi|>4): 575; chains: 2; bounding box: 50×75×46 Å

Foldseek 3Di:
DDLQVVLQVLQPFCDDDFKTKHKHKDKDFQDCDDPSVVQLVVLVVQLVVVVVADVVCSNVLSLVVSVLCVCVVDDDHSVQQVVFKDWDDVVVVVVVVVVVPVSQVVVCVVPVGSVVSVVVRVCVQAVQVQWIKIKGDHPDPPRPQDDPQFPDKIWMWTAHVVRSMIMIMIMTMHGPDDD/DLQVVVQVLQCFDDLDQKTKHKHKDKDFQDCDDPSVVQLVVLVVLVVVCADPVCSLVLSLVVSVLCCCVVDDDGSVQQNVFKDWDDVVVVVVVVVVVPSSQVVVVVVDPDDRSVVSVVVVVCVVANQVQWTKMWGGHDDPPRPLDDPQWPDKTWMWTAHSVRSMIMIIIMTMHRD

Organism: Citrus sinensis (NCBI:txid2711)

Solvent-accessible surface area: 18692 Å² total